Protein AF-A0A380P8W8-F1 (afdb_monomer)

Foldseek 3Di:
DVVVVVVVVCVVLCDVVLVVLVCVLCCCLQPVLLVVLLVPLLVLVVVLVVLVVVLVVLVVCCVVCVVVCVVVVNVVVSVVVNVVSVVVNVVSVVVVVVSLVVSVVVNVVSLVVNLVVLLVSLCVRPVVDPVSVVSSVVCVVPSVVVSVVSSVVSVVSSCVSVVVVVVVVVVVVVVVVVVVVVVVVVVVVVVVD

Solvent-accessible surface area (backbone atoms only — not comparable to full-atom values): 10479 Å² total; per-residue (Å²): 117,76,75,58,57,56,57,57,53,48,63,72,69,52,48,71,63,59,53,49,49,53,48,48,49,52,43,40,59,72,46,50,52,39,51,53,41,46,67,52,37,55,59,50,55,55,50,51,52,52,51,52,54,47,49,55,51,53,52,50,52,46,64,75,44,39,66,60,34,58,78,68,70,44,53,66,63,53,52,53,52,54,50,51,53,53,48,55,52,49,55,53,49,51,55,48,54,51,49,52,48,54,51,52,52,50,48,52,51,47,50,52,49,49,52,52,51,49,46,54,48,35,43,74,75,32,57,92,42,83,62,22,60,57,50,49,52,55,48,54,69,54,46,57,63,52,50,55,50,53,51,54,52,43,57,56,49,54,50,43,58,62,51,52,53,51,52,52,52,52,51,55,50,52,52,53,50,51,52,54,52,51,54,50,52,54,50,56,60,64,75,74,113

Sequence (193 aa):
MVTLCIGDVGARYFSPITALIILLVLGIDALVLPLITLSIMGRRDAQQKQVEGRIYTNLTDAVLGLQDWILAGRTTELVNRQEADFNEMGQLQTKDDHFDWWRNWVGEVVIGLAALILIVFATVTFGHTHMGVNWIAAFGLVLFPITDALTSISDGFGELPRYADSIKRLNDMDEKARLKQMLRLHKSIFLKN

Radius of gyration: 29.02 Å; Cα contacts (8 Å, |Δi|>4): 66; chains: 1; bounding box: 83×39×86 Å

Nearest PDB structures (foldseek):
  6uzl-assembly1_B  TM=6.977E-01  e=2.699E-02  Escherichia coli
  6pam-assembly4_H  TM=6.057E-01  e=5.373E-02  Novosphingobium aromaticivorans DSM 12444
  4s0f-assembly1_A  TM=7.480E-01  e=1.550E-01  Acetivibrio thermocellus ATCC 27405
  7vgf-assembly1_B  TM=7.055E-01  e=3.616E-01  Homo sapiens
  6pao-assembly1_B  TM=5.838E-01  e=6.141E-01  Novosphingobium aromaticivorans DSM 12444

Structure (mmCIF, N/CA/C/O backbone):
data_AF-A0A380P8W8-F1
#
_entry.id   AF-A0A380P8W8-F1
#
loop_
_atom_site.group_PDB
_atom_site.id
_atom_site.type_symbol
_atom_site.label_atom_id
_atom_site.label_alt_id
_atom_site.label_comp_id
_atom_site.label_asym_id
_atom_site.label_entity_id
_atom_site.label_seq_id
_atom_site.pdbx_PDB_ins_code
_atom_site.Cartn_x
_atom_site.Cartn_y
_atom_site.Cartn_z
_atom_site.occupancy
_atom_site.B_iso_or_equiv
_atom_site.auth_seq_id
_atom_site.auth_comp_id
_atom_site.auth_asym_id
_atom_site.auth_atom_id
_atom_site.pdbx_PDB_model_num
ATOM 1 N N . MET A 1 1 ? 8.413 20.550 -41.514 1.00 43.47 1 MET A N 1
ATOM 2 C CA . MET A 1 1 ? 9.300 19.507 -42.082 1.00 43.47 1 MET A CA 1
ATOM 3 C C . MET A 1 1 ? 10.123 18.793 -41.003 1.00 43.47 1 MET A C 1
ATOM 5 O O . MET A 1 1 ? 10.204 17.580 -41.056 1.00 43.47 1 MET A O 1
ATOM 9 N N . VAL A 1 2 ? 10.629 19.491 -39.974 1.00 42.72 2 VAL A N 1
ATOM 10 C CA . VAL A 1 2 ? 11.350 18.878 -38.829 1.00 42.72 2 VAL A CA 1
ATOM 11 C C . VAL A 1 2 ? 10.452 18.005 -37.929 1.00 42.72 2 VAL A C 1
ATOM 13 O O . VAL A 1 2 ? 10.904 16.987 -37.424 1.00 42.72 2 VAL A O 1
ATOM 16 N N . THR A 1 3 ? 9.160 18.323 -37.793 1.00 47.91 3 THR A N 1
ATOM 17 C CA . THR A 1 3 ? 8.220 17.559 -36.944 1.00 47.91 3 THR A CA 1
ATOM 18 C C . THR A 1 3 ? 7.791 16.210 -37.540 1.00 47.91 3 THR A C 1
ATOM 20 O O . THR A 1 3 ? 7.401 15.319 -36.797 1.00 47.91 3 THR A O 1
ATOM 23 N N . LEU A 1 4 ? 7.885 16.034 -38.866 1.00 44.28 4 LEU A N 1
ATOM 24 C CA . LEU A 1 4 ? 7.478 14.792 -39.542 1.00 44.28 4 LEU A CA 1
ATOM 25 C C . LEU A 1 4 ? 8.580 13.718 -39.455 1.00 44.28 4 LEU A C 1
ATOM 27 O O . LEU A 1 4 ? 8.293 12.551 -39.222 1.00 44.28 4 LEU A O 1
ATOM 31 N N . CYS A 1 5 ? 9.853 14.125 -39.514 1.00 45.88 5 CYS A N 1
ATOM 32 C CA . CYS A 1 5 ? 10.984 13.198 -39.420 1.00 45.88 5 CYS A CA 1
ATOM 33 C C . CYS A 1 5 ? 11.169 12.590 -38.019 1.00 45.88 5 CYS A C 1
ATOM 35 O O . CYS A 1 5 ? 11.753 11.517 -37.896 1.00 45.88 5 CYS A O 1
ATOM 37 N N . ILE A 1 6 ? 10.669 13.241 -36.960 1.00 52.84 6 ILE A N 1
ATOM 38 C CA . ILE A 1 6 ? 10.711 12.681 -35.597 1.00 52.84 6 ILE A CA 1
ATOM 39 C C . ILE A 1 6 ? 9.726 11.503 -35.472 1.00 52.84 6 ILE A C 1
ATOM 41 O O . ILE A 1 6 ? 10.033 10.521 -34.799 1.00 52.84 6 ILE A O 1
ATOM 45 N N . GLY A 1 7 ? 8.587 11.559 -36.177 1.00 45.28 7 GLY A N 1
ATOM 46 C CA . GLY A 1 7 ? 7.589 10.483 -36.193 1.00 45.28 7 GLY A CA 1
ATOM 47 C C . GLY A 1 7 ? 8.080 9.215 -36.900 1.00 45.28 7 GLY A C 1
ATOM 48 O O . GLY A 1 7 ? 7.914 8.114 -36.377 1.00 45.28 7 GLY A O 1
ATOM 49 N N . ASP A 1 8 ? 8.764 9.369 -38.036 1.00 49.44 8 ASP A N 1
ATOM 50 C CA . ASP A 1 8 ? 9.207 8.230 -38.852 1.00 49.44 8 ASP A CA 1
ATOM 51 C C . ASP A 1 8 ? 10.481 7.550 -38.319 1.00 49.44 8 ASP A C 1
ATOM 53 O O . ASP A 1 8 ? 10.666 6.342 -38.483 1.00 49.44 8 ASP A O 1
ATOM 57 N N . VAL A 1 9 ? 11.357 8.291 -37.630 1.00 53.50 9 VAL A N 1
ATOM 58 C CA . VAL A 1 9 ? 12.543 7.715 -36.969 1.00 53.50 9 VAL A CA 1
ATOM 59 C C . VAL A 1 9 ? 12.153 7.023 -35.658 1.00 53.50 9 VAL A C 1
ATOM 61 O O . VAL A 1 9 ? 12.684 5.956 -35.355 1.00 53.50 9 VAL A O 1
ATOM 64 N N . GLY A 1 10 ? 11.167 7.550 -34.924 1.00 51.09 10 GLY A N 1
ATOM 65 C CA . GLY A 1 10 ? 10.625 6.886 -33.736 1.00 51.09 10 GLY A CA 1
ATOM 66 C C . GLY A 1 10 ? 9.996 5.529 -34.062 1.00 51.09 10 GLY A C 1
ATOM 67 O O . GLY A 1 10 ? 10.333 4.530 -33.437 1.00 51.09 10 GLY A O 1
ATOM 68 N N . ALA A 1 11 ? 9.155 5.457 -35.097 1.00 51.38 11 ALA A N 1
ATOM 69 C CA . ALA A 1 11 ? 8.429 4.234 -35.449 1.00 51.38 11 ALA A CA 1
ATOM 70 C C . ALA A 1 11 ? 9.285 3.151 -36.139 1.00 51.38 11 ALA A C 1
ATOM 72 O O . ALA A 1 11 ? 8.920 1.978 -36.106 1.00 51.38 11 ALA A O 1
ATOM 73 N N . ARG A 1 12 ? 10.422 3.512 -36.759 1.00 48.16 12 ARG A N 1
ATOM 74 C CA . ARG A 1 12 ? 11.292 2.551 -37.466 1.00 48.16 12 ARG A CA 1
ATOM 75 C C . ARG A 1 12 ? 12.423 1.973 -36.605 1.00 48.16 12 ARG A C 1
ATOM 77 O O . ARG A 1 12 ? 12.930 0.905 -36.938 1.00 48.16 12 ARG A O 1
ATOM 84 N N . TYR A 1 13 ? 12.788 2.637 -35.503 1.00 53.53 13 TYR A N 1
ATOM 85 C CA . TYR A 1 13 ? 13.778 2.147 -34.527 1.00 53.53 13 TYR A CA 1
ATOM 86 C C . TYR A 1 13 ? 13.162 1.652 -33.212 1.00 53.53 13 TYR A C 1
ATOM 88 O O . TYR A 1 13 ? 13.810 0.904 -32.478 1.00 53.53 13 TYR A O 1
ATOM 96 N N . PHE A 1 14 ? 11.909 2.009 -32.913 1.00 55.25 14 PHE A N 1
ATOM 97 C CA . PHE A 1 14 ? 11.173 1.387 -31.820 1.00 55.25 14 PHE A CA 1
ATOM 98 C C . PHE A 1 14 ? 10.688 0.015 -32.279 1.00 55.25 14 PHE A C 1
ATOM 100 O O . PHE A 1 14 ? 9.636 -0.127 -32.901 1.00 55.25 14 PHE A O 1
ATOM 107 N N . SER A 1 15 ? 11.506 -1.007 -32.021 1.00 67.06 15 SER A N 1
ATOM 108 C CA . SER A 1 15 ? 11.107 -2.388 -32.269 1.00 67.06 15 SER A CA 1
ATOM 109 C C . SER A 1 15 ? 9.761 -2.636 -31.576 1.00 67.06 15 SER A C 1
ATOM 111 O O . SER A 1 15 ? 9.645 -2.350 -30.379 1.00 67.06 15 SER A O 1
ATOM 113 N N . PRO A 1 16 ? 8.748 -3.180 -32.273 1.00 70.62 16 PRO A N 1
ATOM 114 C CA . PRO A 1 16 ? 7.460 -3.507 -31.661 1.00 70.62 16 PRO A CA 1
ATOM 115 C C . PRO A 1 16 ? 7.619 -4.441 -30.452 1.00 70.62 16 PRO A C 1
ATOM 117 O O . PRO A 1 16 ? 6.782 -4.449 -29.557 1.00 70.62 16 PRO A O 1
ATOM 120 N N . ILE A 1 17 ? 8.734 -5.171 -30.378 1.00 67.44 17 ILE A N 1
ATOM 121 C CA . ILE A 1 17 ? 9.113 -5.995 -29.230 1.00 67.44 17 ILE A CA 1
ATOM 122 C C . ILE A 1 17 ? 9.498 -5.127 -28.021 1.00 67.44 17 ILE A C 1
ATOM 124 O O . ILE A 1 17 ? 9.030 -5.390 -26.920 1.00 67.44 17 ILE A O 1
ATOM 128 N N . THR A 1 18 ? 10.289 -4.064 -28.198 1.00 67.75 18 THR A N 1
ATOM 129 C CA . THR A 1 18 ? 10.650 -3.137 -27.107 1.00 67.75 18 THR A CA 1
ATOM 130 C C . THR A 1 18 ? 9.421 -2.386 -26.593 1.00 67.75 18 THR A C 1
ATOM 132 O O . THR A 1 18 ? 9.250 -2.235 -25.385 1.00 67.75 18 THR A O 1
ATOM 135 N N . ALA A 1 19 ? 8.529 -1.985 -27.505 1.00 73.19 19 ALA A N 1
ATOM 136 C CA . ALA A 1 19 ? 7.226 -1.408 -27.179 1.00 73.19 19 ALA A CA 1
ATOM 137 C C . ALA A 1 19 ? 6.396 -2.334 -26.289 1.00 73.19 19 ALA A C 1
ATOM 139 O O . ALA A 1 19 ? 5.891 -1.920 -25.249 1.00 73.19 19 ALA A O 1
ATOM 140 N N . LEU A 1 20 ? 6.287 -3.597 -26.708 1.00 77.44 20 LEU A N 1
ATOM 141 C CA . LEU A 1 20 ? 5.544 -4.629 -26.003 1.00 77.44 20 LEU A CA 1
ATOM 142 C C . LEU A 1 20 ? 6.132 -4.881 -24.614 1.00 77.44 20 LEU A C 1
ATOM 144 O O . LEU A 1 20 ? 5.379 -5.021 -23.662 1.00 77.44 20 LEU A O 1
ATOM 148 N N . ILE A 1 21 ? 7.460 -4.903 -24.487 1.00 70.44 21 ILE A N 1
ATOM 149 C CA . ILE A 1 21 ? 8.135 -5.107 -23.204 1.00 70.44 21 ILE A CA 1
ATOM 150 C C . ILE A 1 21 ? 7.861 -3.944 -22.249 1.00 70.44 21 ILE A C 1
ATOM 152 O O . ILE A 1 21 ? 7.461 -4.186 -21.116 1.00 70.44 21 ILE A O 1
ATOM 156 N N . ILE A 1 22 ? 8.034 -2.695 -22.693 1.00 72.50 22 ILE A N 1
ATOM 157 C CA . ILE A 1 22 ? 7.759 -1.516 -21.854 1.00 72.50 22 ILE A CA 1
ATOM 158 C C . ILE A 1 22 ? 6.279 -1.483 -21.458 1.00 72.50 22 ILE A C 1
ATOM 160 O O . ILE A 1 22 ? 5.959 -1.220 -20.303 1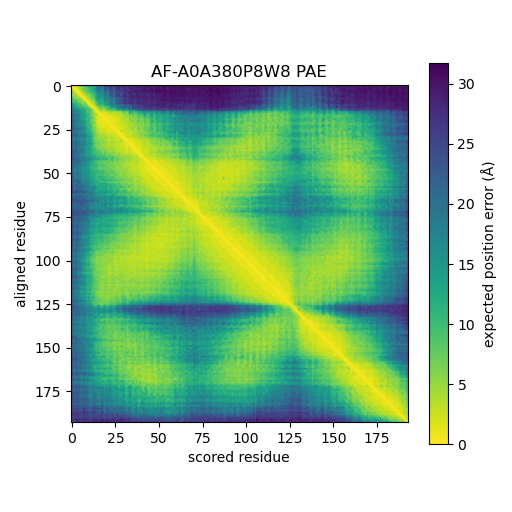.00 72.50 22 ILE A O 1
ATOM 164 N N . LEU A 1 23 ? 5.377 -1.796 -22.391 1.00 79.88 23 LEU A N 1
ATOM 165 C CA . LEU A 1 23 ? 3.942 -1.882 -22.126 1.00 79.88 23 LEU A CA 1
ATOM 166 C C . LEU A 1 23 ? 3.597 -3.007 -21.146 1.00 79.88 23 LEU A C 1
ATOM 168 O O . LEU A 1 23 ? 2.700 -2.839 -20.329 1.00 79.88 23 LEU A O 1
ATOM 172 N N . LEU A 1 24 ? 4.297 -4.138 -21.204 1.00 78.56 24 LEU A N 1
ATOM 173 C CA . LEU A 1 24 ? 4.089 -5.258 -20.292 1.00 78.56 24 LEU A CA 1
ATOM 174 C C . LEU A 1 24 ? 4.600 -4.920 -18.888 1.00 78.56 24 LEU A C 1
ATOM 176 O O . LEU A 1 24 ? 3.877 -5.150 -17.927 1.00 78.56 24 LEU A O 1
ATOM 180 N N . VAL A 1 25 ? 5.785 -4.317 -18.770 1.00 71.56 25 VAL A N 1
ATOM 181 C CA . VAL A 1 25 ? 6.339 -3.833 -17.493 1.00 71.56 25 VAL A CA 1
ATOM 182 C C . VAL A 1 25 ? 5.398 -2.800 -16.869 1.00 71.56 25 VAL A C 1
ATOM 184 O O . VAL A 1 25 ? 4.859 -3.028 -15.790 1.00 71.56 25 VAL A O 1
ATOM 187 N N . LEU A 1 26 ? 5.123 -1.702 -17.581 1.00 73.00 26 LEU A N 1
ATOM 188 C CA . LEU A 1 26 ? 4.271 -0.628 -17.066 1.00 73.00 26 LEU A CA 1
ATOM 189 C C . LEU A 1 26 ? 2.829 -1.093 -16.852 1.00 73.00 26 LEU A C 1
ATOM 191 O O . LEU A 1 26 ? 2.168 -0.632 -15.931 1.00 73.00 26 LEU A O 1
ATOM 195 N N . GLY A 1 27 ? 2.326 -2.002 -17.687 1.00 80.25 27 GLY A N 1
ATOM 196 C CA . GLY A 1 27 ? 0.987 -2.568 -17.549 1.00 80.25 27 GLY A CA 1
ATOM 197 C C . GLY A 1 27 ? 0.851 -3.463 -16.319 1.00 80.25 27 GLY A C 1
ATOM 198 O O . GLY A 1 27 ? -0.182 -3.420 -15.652 1.00 80.25 27 GLY A O 1
ATOM 199 N N . ILE A 1 28 ? 1.884 -4.239 -15.981 1.00 78.12 28 ILE A N 1
ATOM 200 C CA . ILE A 1 28 ? 1.902 -5.027 -14.744 1.00 78.12 28 ILE A CA 1
ATOM 201 C C . ILE A 1 28 ? 1.888 -4.096 -13.530 1.00 78.12 28 ILE A C 1
ATOM 203 O O . ILE A 1 28 ? 1.029 -4.253 -12.660 1.00 78.12 28 ILE A O 1
ATOM 207 N N . ASP A 1 29 ? 2.756 -3.088 -13.504 1.00 71.38 29 ASP A N 1
ATOM 208 C CA . ASP A 1 29 ? 2.854 -2.187 -12.353 1.00 71.38 29 ASP A CA 1
ATOM 209 C C . ASP A 1 29 ? 1.615 -1.292 -12.202 1.00 71.38 29 ASP A C 1
ATOM 211 O O . ASP A 1 29 ? 1.093 -1.126 -11.101 1.00 71.38 29 ASP A O 1
ATOM 215 N N . ALA A 1 30 ? 1.094 -0.751 -13.307 1.00 75.00 30 ALA A N 1
ATOM 216 C CA . ALA A 1 30 ? -0.008 0.209 -13.279 1.00 75.00 30 ALA A CA 1
ATOM 217 C C . ALA A 1 30 ? -1.401 -0.432 -13.182 1.00 75.00 30 ALA A C 1
ATOM 219 O O . ALA A 1 30 ? -2.343 0.241 -12.764 1.00 75.00 30 ALA A O 1
ATOM 220 N N . LEU A 1 31 ? -1.570 -1.696 -13.590 1.00 79.12 31 LEU A N 1
ATOM 221 C CA . LEU A 1 31 ? -2.879 -2.363 -13.586 1.00 79.12 31 LEU A CA 1
ATOM 222 C C . LEU A 1 31 ? -2.905 -3.592 -12.685 1.00 79.12 31 LEU A C 1
ATOM 224 O O . LEU A 1 31 ? -3.824 -3.739 -11.885 1.00 79.12 31 LEU A O 1
ATOM 228 N N . VAL A 1 32 ? -1.927 -4.489 -12.800 1.00 80.56 32 VAL A N 1
ATOM 229 C CA . VAL A 1 32 ? -2.000 -5.800 -12.139 1.00 80.56 32 VAL A CA 1
ATOM 230 C C . VAL A 1 32 ? -1.804 -5.666 -10.632 1.00 80.56 32 VAL A C 1
ATOM 232 O O . VAL A 1 32 ? -2.641 -6.156 -9.872 1.00 80.56 32 VAL A O 1
ATOM 235 N N . LEU A 1 33 ? -0.755 -4.964 -10.193 1.00 77.69 33 LEU A N 1
ATOM 236 C CA . LEU A 1 33 ? -0.495 -4.744 -8.767 1.00 77.69 33 LEU A CA 1
ATOM 237 C C . LEU A 1 33 ? -1.670 -4.057 -8.043 1.00 77.69 33 LEU A C 1
ATOM 239 O O . LEU A 1 33 ? -2.173 -4.647 -7.083 1.00 77.69 33 LEU A O 1
ATOM 243 N N . PRO A 1 34 ? -2.193 -2.898 -8.495 1.00 77.38 34 PRO A N 1
ATOM 244 C CA . PRO A 1 34 ? -3.292 -2.231 -7.796 1.00 77.38 34 PRO A CA 1
ATOM 245 C C . PRO A 1 34 ? -4.594 -3.044 -7.799 1.00 77.38 34 PRO A C 1
ATOM 247 O O . PRO A 1 34 ? -5.336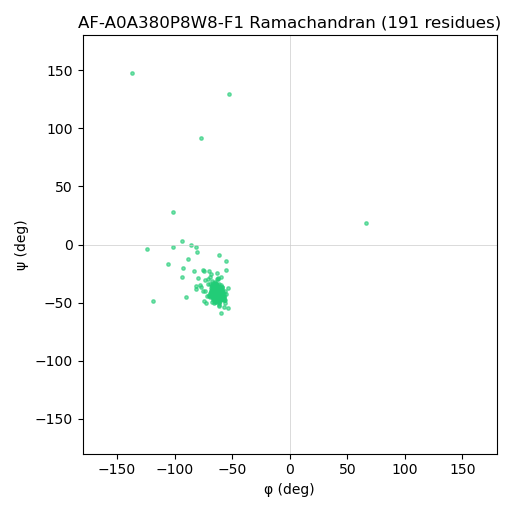 -3.011 -6.816 1.00 77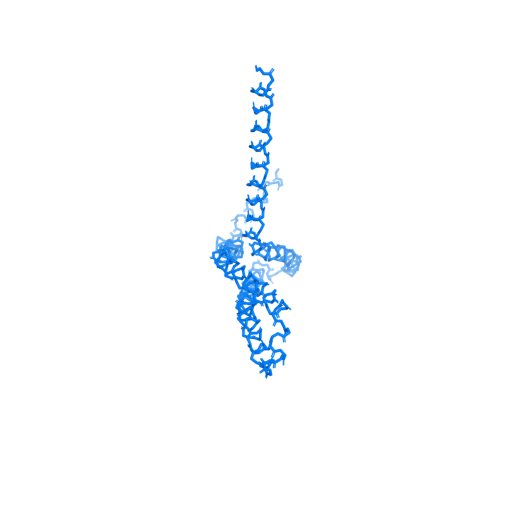.38 34 PRO A O 1
ATOM 250 N N . LEU A 1 35 ? -4.881 -3.822 -8.851 1.00 82.69 35 LEU A N 1
ATOM 251 C CA . LEU A 1 35 ? -6.077 -4.674 -8.888 1.00 82.69 35 LEU A CA 1
ATOM 252 C C . LEU A 1 35 ? -6.006 -5.834 -7.887 1.00 82.69 35 LEU A C 1
ATOM 254 O O . LEU A 1 35 ? -7.014 -6.158 -7.246 1.00 82.69 35 LEU A O 1
ATOM 258 N N . ILE A 1 36 ? -4.831 -6.451 -7.733 1.00 81.94 36 ILE A N 1
ATOM 259 C CA . ILE A 1 36 ? -4.615 -7.508 -6.737 1.00 81.94 36 ILE A CA 1
ATOM 260 C C . ILE A 1 36 ? -4.752 -6.920 -5.326 1.00 81.94 36 ILE A C 1
ATOM 262 O O . ILE A 1 36 ? -5.487 -7.480 -4.510 1.00 81.94 36 ILE A O 1
ATOM 266 N N . THR A 1 37 ? -4.124 -5.767 -5.072 1.00 80.69 37 THR A N 1
ATOM 267 C CA . THR A 1 37 ? -4.225 -5.011 -3.812 1.00 80.69 37 THR A CA 1
ATOM 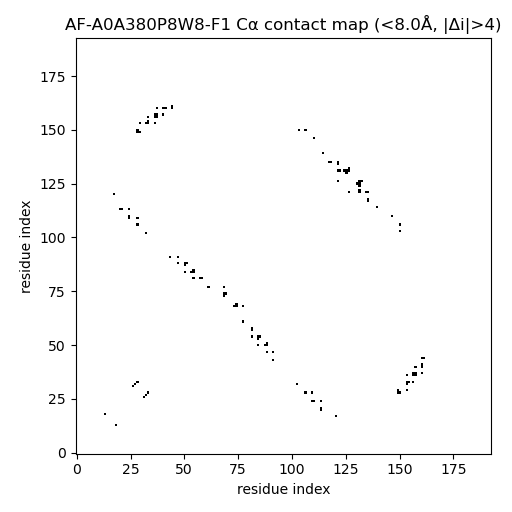268 C C . THR A 1 37 ? -5.684 -4.733 -3.450 1.00 80.69 37 THR A C 1
ATOM 270 O O . THR A 1 37 ? -6.155 -5.169 -2.401 1.00 80.69 37 THR A O 1
ATOM 273 N N . LEU A 1 38 ? -6.456 -4.116 -4.351 1.00 79.88 38 LEU A N 1
ATOM 274 C CA . LEU A 1 38 ? -7.872 -3.805 -4.116 1.00 79.88 38 LEU A CA 1
ATOM 275 C C . LEU A 1 38 ? -8.721 -5.042 -3.792 1.00 79.88 38 LEU A C 1
ATOM 277 O O . LEU A 1 38 ? -9.581 -5.001 -2.908 1.00 79.88 38 LEU A O 1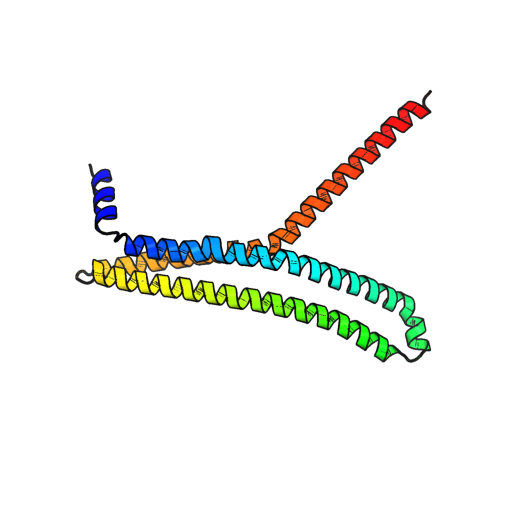
ATOM 281 N N . SER A 1 39 ? -8.481 -6.147 -4.499 1.00 81.88 39 SER A N 1
ATOM 282 C CA . SER A 1 39 ? -9.252 -7.384 -4.333 1.00 81.88 39 SER A CA 1
ATOM 283 C C . SER A 1 39 ? -9.035 -8.030 -2.962 1.00 81.88 39 SER A C 1
ATOM 285 O O . SER A 1 39 ? -9.949 -8.651 -2.411 1.00 81.88 39 SER A O 1
ATOM 287 N N . ILE A 1 40 ? -7.828 -7.896 -2.412 1.00 81.50 40 ILE A N 1
ATOM 288 C CA . ILE A 1 40 ? -7.429 -8.514 -1.147 1.00 81.50 40 ILE A CA 1
ATOM 289 C C . ILE A 1 40 ? -7.738 -7.585 0.035 1.00 81.50 40 ILE A C 1
ATOM 291 O O . ILE A 1 40 ? -8.346 -8.046 1.008 1.00 81.50 40 ILE A O 1
ATOM 295 N N . MET A 1 41 ? -7.412 -6.289 -0.064 1.00 79.62 41 MET A N 1
ATOM 296 C CA . MET A 1 41 ? -7.602 -5.322 1.026 1.00 79.62 41 MET A CA 1
ATOM 297 C C . MET A 1 41 ? -9.060 -5.218 1.475 1.00 79.62 41 MET A C 1
ATOM 299 O O . MET A 1 41 ? -9.316 -5.172 2.673 1.00 79.62 41 MET A O 1
ATOM 303 N N . GLY A 1 42 ? -10.036 -5.255 0.560 1.00 78.31 42 GLY A N 1
ATOM 304 C CA . GLY A 1 42 ? -11.445 -5.075 0.936 1.00 78.31 42 GLY A CA 1
ATOM 305 C C . GLY A 1 42 ? -11.960 -6.107 1.951 1.00 78.31 42 GLY A C 1
ATOM 306 O O . GLY A 1 42 ? -12.731 -5.777 2.849 1.00 78.31 42 GLY A O 1
ATOM 307 N N . ARG A 1 43 ? -11.514 -7.367 1.854 1.00 82.38 43 ARG A N 1
ATOM 308 C CA . ARG A 1 43 ? -11.903 -8.415 2.818 1.00 82.38 43 ARG A CA 1
ATOM 309 C C . ARG A 1 43 ? -11.148 -8.289 4.135 1.00 82.38 43 ARG A C 1
ATOM 311 O O . ARG A 1 43 ? -11.718 -8.5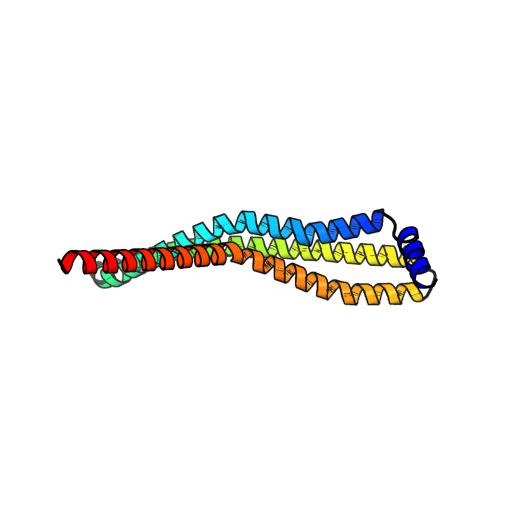70 5.186 1.00 82.38 43 ARG A O 1
ATOM 318 N N . ARG A 1 44 ? -9.876 -7.901 4.071 1.00 83.94 44 ARG A N 1
ATOM 319 C CA . ARG A 1 44 ? -9.005 -7.797 5.244 1.00 83.94 44 ARG A CA 1
ATOM 320 C C . ARG A 1 44 ? -9.350 -6.585 6.104 1.00 83.94 44 ARG A C 1
ATOM 322 O O . ARG A 1 44 ? -9.463 -6.740 7.312 1.00 83.94 44 ARG A O 1
ATOM 329 N N . ASP A 1 45 ? -9.670 -5.447 5.492 1.00 84.94 45 ASP A N 1
ATOM 330 C CA . ASP A 1 45 ? -10.159 -4.245 6.184 1.00 84.94 45 ASP A CA 1
ATOM 331 C C . ASP A 1 45 ? -11.451 -4.534 6.976 1.00 84.94 45 ASP A C 1
ATOM 333 O O . ASP A 1 45 ? -11.588 -4.160 8.141 1.00 84.94 45 ASP A O 1
ATOM 337 N N . ALA A 1 46 ? -12.377 -5.312 6.403 1.00 84.94 46 ALA A N 1
ATOM 338 C CA . ALA A 1 46 ? -13.580 -5.747 7.114 1.00 84.94 46 ALA A CA 1
ATOM 339 C C . ALA A 1 46 ? -13.276 -6.674 8.309 1.00 84.94 46 ALA A C 1
ATOM 341 O O . ALA A 1 46 ? -13.950 -6.587 9.336 1.00 84.94 46 ALA A O 1
ATOM 342 N N . GLN A 1 47 ? -12.278 -7.556 8.192 1.00 86.94 47 GLN A N 1
ATOM 343 C CA . GLN A 1 47 ? -11.843 -8.429 9.290 1.00 86.94 47 GLN A CA 1
ATOM 344 C C . GLN A 1 47 ? -11.156 -7.632 10.402 1.00 86.94 47 GLN A C 1
ATOM 346 O O . GLN A 1 47 ? -11.502 -7.810 11.569 1.00 86.94 47 GLN A O 1
ATOM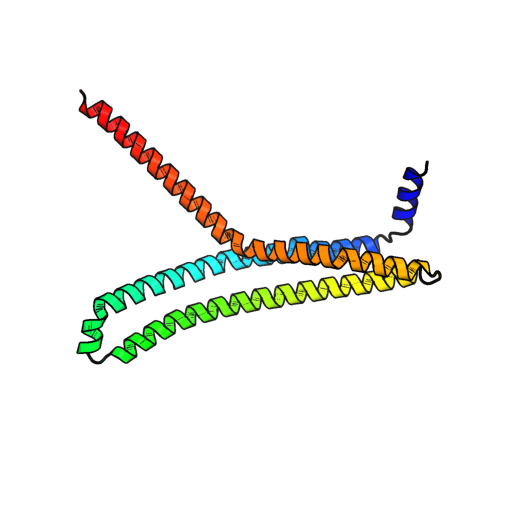 351 N N . GLN A 1 48 ? -10.253 -6.712 10.053 1.00 87.44 48 GLN A N 1
ATOM 352 C CA . GLN A 1 48 ? -9.589 -5.833 11.016 1.00 87.44 48 GLN A CA 1
ATOM 353 C C . GLN A 1 48 ? -10.609 -5.026 11.828 1.00 87.44 48 GLN A C 1
ATOM 355 O O . GLN A 1 48 ? -10.552 -5.040 13.055 1.00 87.44 48 GLN A O 1
ATOM 360 N N . LYS A 1 49 ? -11.616 -4.431 11.172 1.00 88.19 49 LYS A N 1
ATOM 361 C CA . LYS A 1 49 ? -12.706 -3.699 11.845 1.00 88.19 49 LYS A CA 1
ATOM 362 C C . LYS A 1 49 ? -13.501 -4.567 12.827 1.00 88.19 49 LYS A C 1
ATOM 364 O O . LYS A 1 49 ? -13.934 -4.079 13.871 1.00 88.19 49 LYS A O 1
ATOM 369 N N . GLN A 1 50 ? -13.722 -5.846 12.509 1.00 89.25 50 GLN A N 1
ATOM 370 C CA . GLN A 1 50 ? -14.417 -6.771 13.414 1.00 89.25 50 GLN A CA 1
ATOM 371 C C . GLN A 1 50 ? -13.585 -7.078 14.663 1.00 89.25 50 GLN A C 1
ATOM 373 O O . GLN A 1 50 ? -14.133 -7.081 15.766 1.00 89.25 50 GLN A O 1
ATOM 378 N N . VAL A 1 51 ? -12.282 -7.322 14.497 1.00 88.50 51 VAL A N 1
ATOM 379 C CA . VAL A 1 51 ? -11.360 -7.578 15.614 1.00 88.50 51 VAL A CA 1
ATOM 380 C C . VAL A 1 51 ? -11.199 -6.325 16.475 1.00 88.50 51 VAL A C 1
ATOM 382 O O . VAL A 1 51 ? -11.328 -6.402 17.692 1.00 88.50 51 VAL A O 1
ATOM 385 N N . GLU A 1 52 ? -11.040 -5.157 15.856 1.00 90.06 52 GLU A N 1
ATOM 386 C CA . GLU A 1 52 ? -10.951 -3.867 16.543 1.00 90.06 52 GLU A CA 1
ATOM 387 C C . GLU A 1 52 ? -12.210 -3.576 17.380 1.00 90.06 52 GLU A C 1
ATOM 389 O O . GLU A 1 52 ? -12.120 -3.259 18.567 1.00 90.06 52 GLU A O 1
ATOM 394 N N . GLY A 1 53 ? -13.406 -3.774 16.812 1.00 91.19 53 GLY A N 1
ATOM 395 C CA . GLY A 1 53 ? -14.663 -3.627 17.553 1.00 91.19 53 GLY A CA 1
ATOM 396 C C . GLY A 1 53 ? -14.787 -4.593 18.739 1.0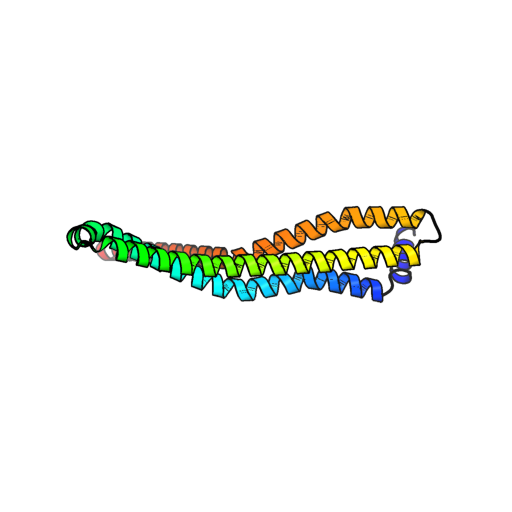0 91.19 53 GLY A C 1
ATOM 397 O O . GLY A 1 53 ? -15.301 -4.218 19.799 1.00 91.19 53 GLY A O 1
ATOM 398 N N . ARG A 1 54 ? -14.282 -5.825 18.588 1.00 90.12 54 ARG A N 1
ATOM 399 C CA . ARG A 1 54 ? -14.240 -6.821 19.667 1.00 90.12 54 ARG A CA 1
ATOM 400 C C . ARG A 1 54 ? -13.288 -6.391 20.781 1.00 90.12 54 ARG A C 1
ATOM 402 O O . ARG A 1 54 ? -13.697 -6.420 21.937 1.00 90.12 54 ARG A O 1
ATOM 409 N N . ILE A 1 55 ? -12.087 -5.920 20.442 1.00 90.88 55 ILE A N 1
ATOM 410 C CA . ILE A 1 55 ? -11.108 -5.392 21.404 1.00 90.88 55 ILE A CA 1
ATOM 411 C C . ILE A 1 55 ? -11.718 -4.245 22.210 1.00 90.88 55 ILE A C 1
ATOM 413 O O . ILE A 1 55 ? -11.649 -4.263 23.437 1.00 90.88 55 ILE A O 1
ATOM 417 N N . TYR A 1 56 ? -12.372 -3.279 21.555 1.00 89.69 56 TYR A N 1
ATOM 418 C CA . TYR A 1 56 ? -13.010 -2.164 22.261 1.00 89.69 56 TYR A CA 1
ATOM 419 C C . TYR A 1 56 ? -14.105 -2.623 23.227 1.00 89.69 56 TYR A C 1
ATOM 421 O O . TYR A 1 56 ? -14.173 -2.138 24.360 1.00 89.69 56 TYR A O 1
ATOM 429 N N . THR A 1 57 ? -14.942 -3.569 22.798 1.00 90.06 57 THR A N 1
ATOM 430 C CA . THR A 1 57 ? -16.027 -4.108 23.631 1.00 90.06 57 THR A CA 1
ATOM 431 C C . THR A 1 57 ? -15.453 -4.861 24.831 1.00 90.06 57 THR A C 1
ATOM 433 O O . THR A 1 57 ? -15.774 -4.541 25.973 1.00 90.06 57 THR A O 1
ATOM 436 N N . ASN A 1 58 ? -14.518 -5.780 24.585 1.00 88.44 58 ASN A N 1
ATOM 437 C CA . ASN A 1 58 ? -13.894 -6.605 25.615 1.00 88.44 58 ASN A CA 1
ATOM 438 C C . ASN A 1 58 ? -13.091 -5.772 26.618 1.00 88.44 58 ASN A C 1
ATOM 440 O O . ASN A 1 58 ? -13.129 -6.048 27.815 1.00 88.44 58 ASN A O 1
ATOM 444 N N . LEU A 1 59 ? -12.372 -4.744 26.156 1.00 88.81 59 LEU A N 1
ATOM 445 C CA . LEU A 1 59 ? -11.630 -3.841 27.030 1.00 88.81 59 LEU A CA 1
ATOM 446 C C . LEU A 1 59 ? -12.573 -3.007 27.904 1.00 88.81 59 LEU A C 1
ATOM 448 O O . LEU A 1 59 ? -12.297 -2.816 29.084 1.00 88.81 59 LEU A O 1
ATOM 452 N N . THR A 1 60 ? -13.698 -2.551 27.353 1.00 91.25 60 THR A N 1
ATOM 453 C CA . THR A 1 60 ? -14.701 -1.798 28.117 1.00 91.25 60 THR A CA 1
ATOM 454 C C . THR A 1 60 ? -15.332 -2.670 29.203 1.00 91.25 60 THR A C 1
ATOM 456 O O . THR A 1 60 ? -15.357 -2.268 30.365 1.00 91.25 60 THR A O 1
ATOM 459 N N . ASP A 1 61 ? -15.763 -3.886 28.860 1.00 89.31 61 ASP A N 1
ATOM 460 C CA . ASP A 1 61 ? -16.334 -4.839 29.819 1.00 89.31 61 ASP A CA 1
ATOM 461 C C . ASP A 1 61 ? -15.316 -5.237 30.897 1.00 89.31 61 ASP A C 1
ATOM 463 O O . ASP A 1 61 ? -15.643 -5.304 32.083 1.00 89.31 61 ASP A O 1
ATOM 467 N N . ALA A 1 62 ? -14.057 -5.441 30.501 1.00 87.88 62 ALA A N 1
ATOM 468 C CA . ALA A 1 62 ? -12.950 -5.720 31.407 1.00 87.88 62 ALA A CA 1
ATOM 469 C C . ALA A 1 62 ? -12.697 -4.581 32.400 1.00 87.88 62 ALA A C 1
ATOM 471 O O . ALA A 1 62 ? -12.498 -4.839 33.584 1.00 87.88 62 ALA A O 1
ATOM 472 N N . VAL A 1 63 ? -12.709 -3.330 31.935 1.00 88.25 63 VAL A N 1
ATOM 473 C CA . VAL A 1 63 ? -12.498 -2.153 32.788 1.00 88.25 63 VAL A CA 1
ATOM 474 C C . VAL A 1 63 ? -13.674 -1.957 33.746 1.00 88.25 63 VAL A C 1
ATOM 476 O O . VAL A 1 63 ? -13.451 -1.697 34.927 1.00 88.25 63 VAL A O 1
ATOM 479 N N . LEU A 1 64 ? -14.913 -2.126 33.275 1.00 90.62 64 LEU A N 1
ATOM 480 C CA . LEU A 1 64 ? -16.110 -1.995 34.114 1.00 90.62 64 LEU A CA 1
ATOM 481 C C . LEU A 1 64 ? -16.235 -3.130 35.144 1.00 90.62 64 LEU A C 1
ATOM 483 O O . LEU A 1 64 ? -16.689 -2.888 36.258 1.00 90.62 64 LEU A O 1
ATOM 487 N N . GLY A 1 65 ? -15.805 -4.347 34.797 1.00 88.56 65 GLY A N 1
ATOM 488 C CA . GLY A 1 65 ? -15.819 -5.520 35.678 1.00 88.56 65 GLY A CA 1
ATOM 489 C C . GLY A 1 65 ? -14.521 -5.760 36.455 1.00 88.56 65 GLY A C 1
ATOM 490 O O . GLY A 1 65 ? -14.415 -6.761 37.161 1.00 88.56 65 GLY A O 1
ATOM 491 N N . LEU A 1 66 ? -13.514 -4.886 36.330 1.00 90.50 66 LEU A N 1
ATOM 492 C CA . LEU A 1 66 ? -12.152 -5.105 36.845 1.00 90.50 66 LEU A CA 1
ATOM 493 C C . LEU A 1 66 ? -12.135 -5.452 38.340 1.00 90.50 66 LEU A C 1
ATOM 495 O O . LEU A 1 66 ? -11.353 -6.292 38.790 1.00 90.50 66 LEU A O 1
ATOM 499 N N . GLN A 1 67 ? -13.019 -4.815 39.109 1.00 90.19 67 GLN A N 1
ATOM 500 C CA . GLN A 1 67 ? -13.128 -5.030 40.545 1.00 90.19 67 GLN A CA 1
ATOM 501 C C . GLN A 1 67 ? -13.500 -6.481 40.884 1.00 90.19 67 GLN A C 1
ATOM 503 O O . GLN A 1 67 ? -12.874 -7.071 41.765 1.00 90.19 67 GLN A O 1
ATOM 508 N N . ASP A 1 68 ? -14.436 -7.085 40.151 1.00 88.88 68 ASP A N 1
ATOM 509 C CA . ASP A 1 68 ? -14.859 -8.472 40.369 1.00 88.88 68 ASP A CA 1
ATOM 510 C C . ASP A 1 68 ? -13.723 -9.459 40.058 1.00 88.88 68 ASP A C 1
ATOM 512 O O . ASP A 1 68 ? -13.513 -10.428 40.788 1.00 88.88 68 ASP A O 1
ATOM 516 N N . TRP A 1 69 ? -12.924 -9.182 39.023 1.00 87.44 69 TRP A N 1
ATOM 517 C CA . TRP A 1 69 ? -11.758 -9.995 38.655 1.00 87.44 69 TRP A CA 1
ATOM 518 C C . TRP A 1 69 ? -10.648 -9.962 39.707 1.00 87.44 69 TRP A C 1
ATOM 520 O O . TRP A 1 69 ? -10.042 -10.999 39.997 1.00 87.44 69 TRP A O 1
ATOM 530 N N . ILE A 1 70 ? -10.390 -8.784 40.285 1.00 88.25 70 ILE A N 1
ATOM 531 C CA . ILE A 1 70 ? -9.411 -8.607 41.364 1.00 88.25 70 ILE A CA 1
ATOM 532 C C . ILE A 1 70 ? -9.879 -9.345 42.621 1.00 88.25 70 ILE A C 1
ATOM 534 O O . ILE A 1 70 ? -9.103 -10.096 43.209 1.00 88.25 70 ILE A O 1
ATOM 538 N N . LEU A 1 71 ? -11.149 -9.182 43.002 1.00 89.75 71 LEU A N 1
ATOM 539 C CA . LEU A 1 71 ? -11.728 -9.844 44.175 1.00 89.75 71 LEU A CA 1
ATOM 540 C C . LEU A 1 71 ? -11.778 -11.373 44.022 1.00 89.75 71 LEU A C 1
ATOM 542 O O . LEU A 1 71 ? -11.599 -12.090 45.003 1.00 89.75 71 LEU A O 1
ATOM 546 N N . ALA A 1 72 ? -11.966 -11.877 42.799 1.00 90.19 72 ALA A N 1
ATOM 547 C CA . ALA A 1 72 ? -11.943 -13.305 42.489 1.00 90.19 72 ALA A CA 1
ATOM 548 C C . ALA A 1 72 ? -10.525 -13.897 42.335 1.00 90.19 72 ALA A C 1
ATOM 550 O O . ALA A 1 72 ? -10.396 -15.106 42.148 1.00 90.19 72 ALA A O 1
ATOM 551 N N . GLY A 1 73 ? -9.464 -13.078 42.361 1.00 89.25 73 GLY A N 1
ATOM 552 C CA . GLY A 1 73 ? -8.082 -13.528 42.148 1.00 89.25 73 GLY A CA 1
ATOM 553 C C . GLY A 1 73 ? -7.787 -14.044 40.729 1.00 89.25 73 GLY A C 1
ATOM 554 O O . GLY A 1 73 ? -6.803 -14.751 40.529 1.00 89.25 73 GLY A O 1
ATOM 555 N N . ARG A 1 74 ? -8.625 -13.708 39.736 1.00 89.31 74 ARG A N 1
ATOM 556 C CA . ARG A 1 74 ? -8.552 -14.202 38.341 1.00 89.31 74 ARG A CA 1
ATOM 557 C C . ARG A 1 74 ? -7.918 -13.191 37.373 1.00 89.31 74 ARG A C 1
ATOM 559 O O . ARG A 1 74 ? -8.213 -13.189 36.181 1.00 89.31 74 ARG A O 1
ATOM 566 N N . THR A 1 75 ? -7.039 -12.319 37.861 1.00 85.69 75 THR A N 1
ATOM 567 C CA . THR A 1 75 ? -6.414 -11.248 37.059 1.00 85.69 75 THR A CA 1
ATOM 568 C C . THR A 1 75 ? -5.551 -11.769 35.906 1.00 85.69 75 THR A C 1
ATOM 570 O O . THR A 1 75 ? -5.465 -11.126 34.866 1.00 85.69 75 THR A O 1
ATOM 573 N N . THR A 1 76 ? -4.951 -12.952 36.045 1.00 86.88 76 THR A N 1
ATOM 574 C CA . THR A 1 76 ? -4.162 -13.600 34.983 1.00 86.88 76 THR A CA 1
ATOM 575 C C . THR A 1 76 ? -5.022 -14.045 33.803 1.00 86.88 76 THR A C 1
ATOM 577 O O . THR A 1 76 ? -4.612 -13.918 32.655 1.00 86.88 76 THR A O 1
ATOM 580 N N . GLU A 1 77 ? -6.239 -14.522 34.062 1.00 86.56 77 GLU A N 1
ATOM 581 C CA . GLU A 1 77 ? -7.178 -14.915 33.011 1.00 86.56 77 GLU A CA 1
ATOM 582 C C . GLU A 1 77 ? -7.662 -13.708 32.204 1.00 86.56 77 GLU A C 1
ATOM 584 O O . GLU A 1 77 ? -7.837 -13.810 30.990 1.00 86.56 77 GLU A O 1
ATOM 589 N N . LEU A 1 78 ? -7.818 -12.559 32.871 1.00 85.00 78 LEU A N 1
ATOM 590 C CA . LEU A 1 78 ? -8.114 -11.293 32.214 1.00 85.00 78 LEU A CA 1
ATOM 591 C C . LEU A 1 78 ? -6.988 -10.905 31.245 1.00 85.00 78 LEU A C 1
ATOM 593 O O . LEU A 1 78 ? -7.242 -10.708 30.062 1.00 85.00 78 LEU A O 1
ATOM 597 N N . VAL A 1 79 ? -5.737 -10.881 31.717 1.00 87.56 79 VAL A N 1
ATOM 598 C CA . VAL A 1 79 ? -4.574 -10.542 30.875 1.00 87.56 79 VAL A CA 1
ATOM 599 C C . VAL A 1 79 ? -4.461 -11.481 29.672 1.00 87.56 79 VAL A C 1
ATOM 601 O O . VAL A 1 79 ? -4.325 -11.005 28.549 1.00 87.56 79 VAL A O 1
ATOM 604 N N . ASN A 1 80 ? -4.604 -12.793 29.882 1.00 89.62 80 ASN A N 1
ATOM 605 C CA . ASN A 1 80 ? -4.511 -13.784 28.806 1.00 89.62 80 ASN A CA 1
ATOM 606 C C . ASN A 1 80 ? -5.593 -13.598 27.728 1.00 89.62 80 ASN A C 1
ATOM 608 O O . ASN A 1 80 ? -5.332 -13.828 26.548 1.00 89.62 80 ASN A O 1
ATOM 612 N N . ARG A 1 81 ? -6.813 -13.189 28.112 1.00 85.25 81 ARG A N 1
ATOM 613 C CA . ARG A 1 81 ? -7.880 -12.881 27.145 1.00 85.25 81 ARG A CA 1
ATOM 614 C C . ARG A 1 81 ? -7.537 -11.658 26.304 1.00 85.25 81 ARG A C 1
ATOM 616 O O . ARG A 1 81 ? -7.666 -11.722 25.086 1.00 85.25 81 ARG A O 1
ATOM 623 N N . GLN A 1 82 ? -7.063 -10.583 26.933 1.00 85.94 82 GLN A N 1
ATOM 624 C CA . GLN A 1 82 ? -6.615 -9.392 26.211 1.00 85.94 82 GLN A CA 1
ATOM 625 C C . GLN A 1 82 ? -5.449 -9.705 25.259 1.00 85.94 82 GLN A C 1
ATOM 627 O O . GLN A 1 82 ? -5.455 -9.256 24.116 1.00 85.94 82 GLN A O 1
ATOM 632 N N . GLU A 1 83 ? -4.470 -10.496 25.700 1.00 88.88 83 GLU A N 1
ATOM 633 C CA . GLU A 1 83 ? -3.334 -10.909 24.867 1.00 88.88 83 GLU A CA 1
ATOM 634 C C . GLU A 1 83 ? -3.775 -11.694 23.628 1.00 88.88 83 GLU A C 1
ATOM 636 O O . GLU A 1 83 ? -3.243 -11.473 22.541 1.00 88.88 83 GLU A O 1
ATOM 641 N N . ALA A 1 84 ? -4.765 -12.580 23.764 1.00 88.38 84 ALA A N 1
ATOM 642 C CA . ALA A 1 84 ? -5.297 -13.344 22.641 1.00 88.38 84 ALA A CA 1
ATOM 643 C C . ALA A 1 84 ? -5.938 -12.438 21.576 1.00 88.38 84 ALA A C 1
ATOM 645 O O . ALA A 1 84 ? -5.646 -12.605 20.389 1.00 88.38 84 ALA A O 1
ATOM 646 N N . ASP A 1 85 ? -6.741 -11.454 21.995 1.00 86.25 85 ASP A N 1
ATOM 647 C CA . ASP A 1 85 ? -7.380 -10.499 21.082 1.00 86.25 85 ASP A CA 1
ATOM 648 C C . ASP A 1 85 ? -6.333 -9.625 20.356 1.00 86.25 85 ASP A C 1
ATOM 650 O O . ASP A 1 85 ? -6.404 -9.427 19.140 1.00 86.25 85 ASP A O 1
ATOM 654 N N . PHE A 1 86 ? -5.307 -9.142 21.072 1.00 88.25 86 PHE A N 1
ATOM 655 C CA . PHE A 1 86 ? -4.208 -8.386 20.458 1.00 88.25 86 PHE A CA 1
ATOM 656 C C . PHE A 1 86 ? -3.346 -9.245 19.526 1.00 88.25 86 PHE A C 1
ATOM 658 O O . PHE A 1 86 ? -2.897 -8.759 18.488 1.00 88.25 86 PHE A O 1
ATOM 665 N N . ASN A 1 87 ? -3.132 -10.522 19.848 1.00 92.31 87 ASN A N 1
ATOM 666 C CA . ASN A 1 87 ? -2.384 -11.440 18.993 1.00 92.31 87 ASN A CA 1
ATOM 667 C C . ASN A 1 87 ? -3.134 -11.735 17.683 1.00 92.31 87 ASN A C 1
ATOM 669 O O . ASN A 1 87 ? -2.515 -11.788 16.622 1.00 92.31 87 ASN A O 1
ATOM 673 N N . GLU A 1 88 ? -4.462 -11.879 17.723 1.00 90.19 88 GLU A N 1
ATOM 674 C CA . GLU A 1 88 ? -5.280 -12.001 16.508 1.00 90.19 88 GLU A CA 1
ATOM 675 C C . GLU A 1 88 ? -5.112 -10.768 15.605 1.00 90.19 88 GLU A C 1
ATOM 677 O O . GLU A 1 88 ? -4.860 -10.903 14.403 1.00 90.19 88 GLU A O 1
ATOM 682 N N . MET A 1 89 ? -5.158 -9.565 16.188 1.00 89.88 89 MET A N 1
ATOM 683 C CA . MET A 1 89 ? -4.918 -8.315 15.462 1.00 89.88 89 MET A CA 1
ATOM 684 C C . MET A 1 89 ? -3.498 -8.247 14.879 1.00 89.88 89 MET A C 1
ATOM 686 O O . MET A 1 89 ? -3.329 -7.891 13.712 1.00 89.88 89 MET A O 1
ATOM 690 N N . GLY A 1 90 ? -2.485 -8.652 15.649 1.00 89.62 90 GLY A N 1
ATOM 691 C CA . GLY A 1 90 ? -1.094 -8.711 15.196 1.00 89.62 90 GLY A CA 1
ATOM 692 C C . GLY A 1 90 ? -0.883 -9.689 14.034 1.00 89.62 90 GLY A C 1
ATOM 693 O O . GLY A 1 90 ? -0.153 -9.384 13.092 1.00 89.62 90 GLY A O 1
ATOM 694 N N . GLN A 1 91 ? -1.567 -10.838 14.032 1.00 92.19 91 GLN A N 1
ATOM 695 C CA . GLN A 1 91 ? -1.511 -11.797 12.920 1.00 92.19 91 GLN A CA 1
ATOM 696 C C . GLN A 1 91 ? -2.151 -11.253 11.640 1.00 92.19 91 GLN A C 1
ATOM 698 O O . GLN A 1 91 ? -1.681 -11.568 10.545 1.00 92.19 91 GLN A O 1
ATOM 703 N N . LEU A 1 92 ? -3.227 -10.469 11.757 1.00 88.62 92 LEU A N 1
ATOM 704 C CA . LEU A 1 92 ? -3.836 -9.794 10.611 1.00 88.62 92 LEU A CA 1
ATOM 705 C C . LEU A 1 92 ? -2.888 -8.730 10.048 1.00 88.62 92 LEU A C 1
ATOM 707 O O . LEU A 1 92 ? -2.606 -8.771 8.855 1.00 88.62 92 LEU A O 1
ATOM 711 N N . GLN A 1 93 ? -2.306 -7.885 10.905 1.00 89.06 93 GLN A N 1
ATOM 712 C CA . GLN A 1 93 ? -1.315 -6.882 10.491 1.00 89.06 93 GLN A CA 1
ATOM 713 C C . GLN A 1 93 ? -0.099 -7.526 9.820 1.00 89.06 93 GLN A C 1
ATOM 715 O O . GLN A 1 93 ? 0.274 -7.137 8.723 1.00 89.06 93 GLN A O 1
ATOM 720 N N . THR A 1 94 ? 0.439 -8.607 10.389 1.00 90.25 94 THR A N 1
ATOM 721 C CA . THR A 1 94 ? 1.584 -9.323 9.796 1.00 90.25 94 THR A CA 1
ATOM 722 C C . THR A 1 94 ? 1.269 -9.861 8.393 1.00 90.25 94 THR A C 1
ATOM 724 O O . THR A 1 94 ? 2.138 -9.900 7.524 1.00 90.25 94 THR A O 1
ATOM 727 N N . LYS A 1 95 ? 0.026 -10.297 8.140 1.00 88.62 95 LYS A N 1
ATOM 728 C CA . LYS A 1 95 ? -0.408 -10.756 6.806 1.00 88.62 95 LYS A C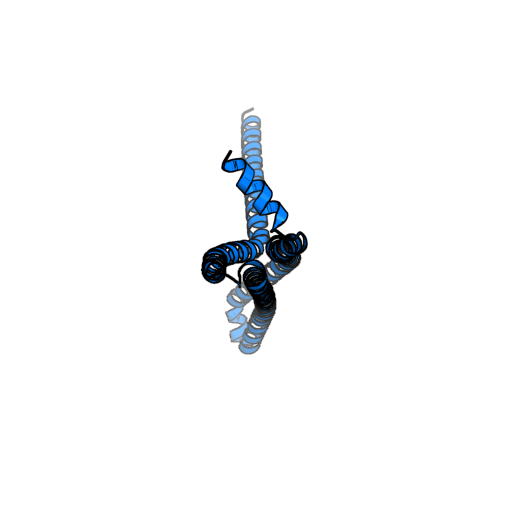A 1
ATOM 729 C C . LYS A 1 95 ? -0.543 -9.608 5.809 1.00 88.62 95 LYS A C 1
ATOM 731 O O . LYS A 1 95 ? -0.391 -9.848 4.607 1.00 88.62 95 LYS A O 1
ATOM 736 N N . ASP A 1 96 ? -0.871 -8.416 6.286 1.00 86.75 96 ASP A N 1
ATOM 737 C CA . ASP A 1 96 ? -0.927 -7.203 5.475 1.00 86.75 96 ASP A CA 1
ATOM 738 C C . ASP A 1 96 ? 0.484 -6.712 5.161 1.00 86.75 96 ASP A C 1
ATOM 740 O O . ASP A 1 96 ? 0.827 -6.629 3.986 1.00 86.75 96 ASP A O 1
ATOM 744 N N . ASP A 1 97 ? 1.358 -6.611 6.163 1.00 88.19 97 ASP A N 1
ATOM 745 C CA . ASP A 1 97 ? 2.769 -6.257 5.980 1.00 88.19 97 ASP A CA 1
ATOM 746 C C . ASP A 1 97 ? 3.486 -7.222 5.025 1.00 88.19 97 ASP A C 1
ATOM 748 O O . ASP A 1 97 ? 4.244 -6.814 4.147 1.00 88.19 97 ASP A O 1
ATOM 752 N N . HIS A 1 98 ? 3.231 -8.530 5.153 1.00 88.94 98 HIS A N 1
ATOM 753 C CA . HIS A 1 98 ? 3.802 -9.526 4.246 1.00 88.94 98 HIS A CA 1
ATOM 754 C C . HIS A 1 98 ? 3.256 -9.391 2.818 1.00 88.94 98 HIS A C 1
ATOM 756 O O . HIS A 1 98 ? 3.977 -9.637 1.846 1.00 88.94 98 HIS A O 1
ATOM 762 N N . PHE A 1 99 ? 1.981 -9.009 2.683 1.00 87.44 99 PHE A N 1
ATOM 763 C CA . PHE A 1 99 ? 1.376 -8.753 1.384 1.00 87.44 99 PHE A CA 1
ATOM 764 C C . PHE A 1 99 ? 1.993 -7.512 0.716 1.00 87.44 99 PHE A C 1
ATOM 766 O O . PHE A 1 99 ? 2.355 -7.555 -0.459 1.00 87.44 99 PHE A O 1
ATOM 773 N N . ASP A 1 100 ? 2.185 -6.436 1.466 1.00 84.38 100 ASP A N 1
ATOM 774 C CA . ASP A 1 100 ? 2.805 -5.219 0.945 1.00 84.38 100 ASP A CA 1
ATOM 775 C C . ASP A 1 100 ? 4.280 -5.452 0.606 1.00 84.38 100 ASP A C 1
ATOM 777 O O . ASP A 1 100 ? 4.761 -5.022 -0.444 1.00 84.38 100 ASP A O 1
ATOM 781 N N . TRP A 1 101 ? 4.986 -6.233 1.428 1.00 87.75 101 TRP A N 1
ATOM 782 C CA . TRP A 1 101 ? 6.380 -6.581 1.181 1.00 87.75 101 TRP A CA 1
ATOM 783 C C . TRP A 1 101 ? 6.580 -7.363 -0.123 1.00 87.75 101 TRP A C 1
ATOM 785 O O . TRP A 1 101 ? 7.419 -6.965 -0.933 1.00 87.75 101 TRP A O 1
ATOM 795 N N . TRP A 1 102 ? 5.825 -8.447 -0.373 1.00 87.88 102 TRP A N 1
ATOM 796 C CA . TRP A 1 102 ? 6.012 -9.206 -1.625 1.00 87.88 102 TRP A CA 1
ATOM 797 C C . TRP A 1 102 ? 5.611 -8.365 -2.842 1.00 87.88 102 TRP A C 1
ATOM 799 O O . TRP A 1 102 ? 6.264 -8.457 -3.880 1.00 87.88 102 TRP A O 1
ATOM 809 N N . ARG A 1 103 ? 4.565 -7.534 -2.716 1.00 84.88 103 ARG A N 1
ATOM 810 C CA . ARG A 1 103 ? 4.097 -6.640 -3.779 1.00 84.88 103 ARG A CA 1
ATOM 811 C C . ARG A 1 103 ? 5.192 -5.648 -4.164 1.00 84.88 103 ARG A C 1
ATOM 813 O O . ARG A 1 103 ? 5.510 -5.526 -5.345 1.00 84.88 103 ARG A O 1
ATOM 820 N N . ASN A 1 104 ? 5.796 -4.994 -3.171 1.00 83.75 104 ASN A N 1
ATOM 821 C CA . ASN A 1 104 ? 6.894 -4.048 -3.369 1.00 83.75 104 ASN A CA 1
ATOM 822 C C . ASN A 1 104 ? 8.120 -4.738 -3.960 1.00 83.75 104 ASN A C 1
ATOM 824 O O . ASN A 1 104 ? 8.728 -4.226 -4.896 1.00 83.75 104 ASN A O 1
ATOM 828 N N . TRP A 1 105 ? 8.442 -5.934 -3.470 1.00 87.12 105 TRP A N 1
ATOM 829 C CA . TRP A 1 105 ? 9.540 -6.728 -4.004 1.00 87.12 105 TRP A CA 1
ATOM 830 C C . TRP A 1 105 ? 9.328 -7.099 -5.479 1.00 87.12 105 TRP A C 1
ATOM 832 O O . TRP A 1 105 ? 10.254 -6.988 -6.279 1.00 87.12 105 TRP A O 1
ATOM 842 N N . VAL A 1 106 ? 8.110 -7.490 -5.869 1.00 85.12 106 VAL A N 1
ATOM 843 C CA . VAL A 1 106 ? 7.782 -7.778 -7.273 1.00 85.12 106 VAL A CA 1
ATOM 844 C C . VAL A 1 106 ? 7.863 -6.530 -8.141 1.00 85.12 106 VAL A C 1
ATOM 846 O O . VAL A 1 106 ? 8.442 -6.614 -9.222 1.00 85.12 106 VAL A O 1
ATOM 849 N N . GLY A 1 107 ? 7.351 -5.389 -7.672 1.00 80.44 107 GLY A N 1
ATOM 850 C CA . GLY A 1 107 ? 7.497 -4.114 -8.379 1.00 80.44 107 GLY A CA 1
ATOM 851 C C . GLY A 1 107 ? 8.968 -3.779 -8.633 1.00 80.44 107 GLY A C 1
ATOM 852 O O . GLY A 1 107 ? 9.362 -3.532 -9.770 1.00 80.44 107 GLY A O 1
ATOM 853 N N . GLU A 1 108 ? 9.815 -3.894 -7.609 1.00 83.56 108 GLU A N 1
ATOM 854 C CA . GLU A 1 108 ? 11.253 -3.626 -7.729 1.00 83.56 108 GLU A CA 1
ATOM 855 C C . GLU A 1 108 ? 11.945 -4.567 -8.732 1.00 83.56 108 GLU A C 1
ATOM 857 O O . GLU A 1 108 ? 12.766 -4.139 -9.545 1.00 83.56 108 GLU A O 1
ATOM 862 N N . VAL A 1 109 ? 11.582 -5.856 -8.739 1.00 87.06 109 VAL A N 1
ATOM 863 C CA . VAL A 1 109 ? 12.100 -6.832 -9.714 1.00 87.06 109 VAL A CA 1
ATOM 864 C C . VAL A 1 109 ? 11.658 -6.490 -11.139 1.00 87.06 109 VAL A C 1
ATOM 866 O O . VAL A 1 109 ? 12.473 -6.558 -12.062 1.00 87.06 109 VAL A O 1
ATOM 869 N N . VAL A 1 110 ? 10.392 -6.117 -11.338 1.00 81.81 110 VAL A N 1
ATOM 870 C CA . VAL A 1 110 ? 9.845 -5.732 -12.650 1.00 81.81 110 VAL A CA 1
ATOM 871 C C . VAL A 1 110 ? 10.554 -4.487 -13.185 1.00 81.81 110 VAL A C 1
ATOM 873 O O . VAL A 1 110 ? 10.987 -4.476 -14.341 1.00 81.81 110 VAL A O 1
ATOM 876 N N . ILE A 1 111 ? 10.775 -3.487 -12.331 1.00 77.50 111 ILE A N 1
ATOM 877 C CA . ILE A 1 111 ? 11.510 -2.263 -12.669 1.00 77.50 111 ILE A CA 1
ATOM 878 C C . ILE A 1 111 ? 12.975 -2.573 -12.990 1.00 77.50 111 ILE A C 1
ATOM 880 O O . ILE A 1 111 ? 13.497 -2.118 -14.012 1.00 77.50 111 ILE A O 1
ATOM 884 N N . GLY A 1 112 ? 13.640 -3.389 -12.169 1.00 82.06 112 GLY A N 1
ATOM 885 C CA . GLY A 1 112 ? 15.019 -3.813 -12.405 1.00 82.06 112 GLY A CA 1
ATOM 886 C C . GLY A 1 112 ? 15.179 -4.540 -13.744 1.00 82.06 112 GLY A C 1
ATOM 887 O O . GLY A 1 112 ? 16.108 -4.258 -14.505 1.00 82.06 112 GLY A O 1
ATOM 888 N N . LEU A 1 113 ? 14.235 -5.422 -14.087 1.00 83.00 113 LEU A N 1
ATOM 889 C CA . LEU A 1 113 ? 14.194 -6.082 -15.393 1.00 83.00 113 LEU A CA 1
ATOM 890 C C . LEU A 1 113 ? 13.970 -5.084 -16.533 1.00 83.00 113 LEU A C 1
ATOM 892 O O . LEU A 1 113 ? 14.641 -5.177 -17.561 1.00 83.00 113 LEU A O 1
ATOM 896 N N . ALA A 1 114 ? 13.083 -4.105 -16.358 1.00 76.62 114 ALA A N 1
ATOM 897 C CA . ALA A 1 114 ? 12.859 -3.057 -17.348 1.00 76.62 114 ALA A CA 1
ATOM 898 C C . ALA A 1 114 ? 14.128 -2.240 -17.611 1.00 76.62 114 ALA A C 1
ATOM 900 O O . ALA A 1 114 ? 14.489 -2.014 -18.767 1.00 76.62 114 ALA A O 1
ATOM 901 N N . ALA A 1 115 ? 14.846 -1.860 -16.551 1.00 80.25 115 ALA A N 1
ATOM 902 C CA . ALA A 1 115 ? 16.117 -1.154 -16.652 1.00 80.25 115 ALA A CA 1
ATOM 903 C C . ALA A 1 115 ? 17.167 -1.983 -17.410 1.00 80.25 115 ALA A C 1
ATOM 905 O O . ALA A 1 115 ? 17.814 -1.465 -18.322 1.00 80.25 115 ALA A O 1
ATOM 906 N N . LEU A 1 116 ? 17.296 -3.281 -17.106 1.00 83.69 116 LEU A N 1
ATOM 907 C CA . LEU A 1 116 ? 18.198 -4.184 -17.832 1.00 83.69 116 LEU A CA 1
ATOM 908 C C . LEU A 1 116 ? 17.844 -4.276 -19.319 1.00 83.69 116 LEU A C 1
ATOM 910 O O . LEU A 1 116 ? 18.733 -4.196 -20.168 1.00 83.69 116 LEU A O 1
ATOM 914 N N . ILE A 1 117 ? 16.558 -4.400 -19.649 1.00 78.12 117 ILE A N 1
ATOM 915 C CA . ILE A 1 117 ? 16.111 -4.474 -21.042 1.00 78.12 117 ILE A CA 1
ATOM 916 C C . ILE A 1 117 ? 16.400 -3.160 -21.775 1.00 78.12 117 ILE A C 1
ATOM 918 O O . ILE A 1 117 ? 16.885 -3.192 -22.906 1.00 78.12 117 ILE A O 1
ATOM 922 N N . LEU A 1 118 ? 16.172 -2.012 -21.134 1.00 75.19 118 LEU A N 1
ATOM 923 C CA . LEU A 1 118 ? 16.495 -0.703 -21.703 1.00 75.19 118 LEU A CA 1
ATOM 924 C C . LEU A 1 118 ? 17.998 -0.531 -21.941 1.00 75.19 118 LEU A C 1
ATOM 926 O O . LEU A 1 118 ? 18.384 -0.017 -22.990 1.00 75.19 118 LEU A O 1
ATOM 930 N N . ILE A 1 119 ? 18.846 -0.994 -21.018 1.00 77.69 119 ILE A N 1
ATOM 931 C CA . ILE A 1 119 ? 20.305 -0.977 -21.188 1.00 77.69 119 ILE A CA 1
ATOM 932 C C . ILE A 1 119 ? 20.704 -1.833 -22.389 1.00 77.69 119 ILE A C 1
ATOM 934 O O . ILE A 1 119 ? 21.378 -1.336 -23.289 1.00 77.69 119 ILE A O 1
ATOM 938 N N . VAL A 1 120 ? 20.246 -3.088 -22.449 1.00 79.25 120 VAL A N 1
ATOM 939 C CA . VAL A 1 120 ? 20.547 -3.994 -23.569 1.00 79.25 120 VAL A CA 1
ATOM 940 C C . VAL A 1 120 ? 20.065 -3.394 -24.890 1.00 79.25 120 VAL A C 1
ATOM 942 O O . VAL A 1 120 ? 20.809 -3.385 -25.870 1.00 79.25 120 VAL A O 1
ATOM 945 N N . PHE A 1 121 ? 18.859 -2.824 -24.917 1.00 75.31 121 PHE A N 1
ATOM 946 C CA . PHE A 1 121 ? 18.313 -2.144 -26.088 1.00 75.31 121 PHE A CA 1
ATOM 947 C C . PHE A 1 121 ? 19.175 -0.954 -26.520 1.00 75.31 121 PHE A C 1
ATOM 949 O O . PHE A 1 121 ? 19.509 -0.837 -27.700 1.00 75.31 121 PHE A O 1
ATOM 956 N N . ALA A 1 122 ? 19.562 -0.082 -25.589 1.00 73.00 122 ALA A N 1
ATOM 957 C CA . ALA A 1 122 ? 20.382 1.084 -25.887 1.00 73.00 122 ALA A CA 1
ATOM 958 C C . ALA A 1 122 ? 21.779 0.682 -26.381 1.00 73.00 122 ALA A C 1
ATOM 960 O O . ALA A 1 122 ? 22.283 1.271 -27.337 1.00 73.00 122 ALA A O 1
ATOM 961 N N . THR A 1 123 ? 22.383 -0.356 -25.798 1.00 72.69 123 THR A N 1
ATOM 962 C CA . THR A 1 123 ? 23.667 -0.902 -26.252 1.00 72.69 123 THR A CA 1
ATOM 963 C C . THR A 1 123 ? 23.562 -1.509 -27.650 1.00 72.69 123 THR A C 1
ATOM 965 O O . THR A 1 123 ? 24.402 -1.216 -28.495 1.00 72.69 123 THR A O 1
ATOM 968 N N . VAL A 1 124 ? 22.526 -2.299 -27.945 1.00 72.50 124 VAL A N 1
ATOM 969 C CA . VAL A 1 124 ? 22.333 -2.888 -29.285 1.00 72.50 124 VAL A CA 1
ATOM 970 C C . VAL A 1 124 ? 22.041 -1.809 -30.335 1.00 72.50 124 VAL A C 1
ATOM 972 O O . VAL A 1 124 ? 22.567 -1.872 -31.444 1.00 72.50 124 VAL A O 1
ATOM 975 N N . THR A 1 125 ? 21.242 -0.799 -29.987 1.00 70.69 125 THR A N 1
ATOM 976 C CA . THR A 1 125 ? 20.777 0.230 -30.933 1.00 70.69 125 THR A CA 1
ATOM 977 C C . THR A 1 125 ? 21.817 1.329 -31.164 1.00 70.69 125 THR A C 1
ATOM 979 O O . THR A 1 125 ? 21.983 1.794 -32.289 1.00 70.69 125 THR A O 1
ATOM 982 N N . PHE A 1 126 ? 22.546 1.738 -30.120 1.00 68.88 126 PHE A N 1
ATOM 983 C CA . PHE A 1 126 ? 23.432 2.911 -30.146 1.00 68.88 126 PHE A CA 1
ATOM 984 C C . PHE A 1 126 ? 24.890 2.619 -29.764 1.00 68.88 126 PHE A C 1
ATOM 986 O O . PHE A 1 126 ? 25.720 3.526 -29.852 1.00 68.88 126 PHE A O 1
ATOM 993 N N . GLY A 1 127 ? 25.237 1.386 -29.373 1.00 60.84 127 GLY A N 1
ATOM 994 C CA . GLY A 1 127 ? 26.542 1.019 -28.795 1.00 60.84 127 GLY A CA 1
ATOM 995 C C . GLY A 1 127 ? 27.770 1.242 -29.683 1.00 60.84 127 GLY A C 1
ATOM 996 O O . GLY A 1 127 ? 28.892 1.179 -29.196 1.00 60.84 127 GLY A O 1
ATOM 997 N N . HIS A 1 128 ? 27.577 1.572 -30.960 1.00 62.28 128 HIS A N 1
ATOM 998 C CA . HIS A 1 128 ? 28.647 1.947 -31.890 1.00 62.28 128 HIS A CA 1
ATOM 999 C C . HIS A 1 128 ? 29.003 3.448 -31.830 1.00 62.28 128 HIS A C 1
ATOM 1001 O O . HIS A 1 128 ? 29.880 3.908 -32.556 1.00 62.28 128 HIS A O 1
ATOM 1007 N N . THR A 1 129 ? 28.324 4.230 -30.982 1.00 62.47 129 THR A N 1
ATOM 1008 C CA . THR A 1 129 ? 28.523 5.679 -30.829 1.00 62.47 129 THR A CA 1
ATOM 1009 C C . THR A 1 129 ? 28.512 6.082 -29.352 1.00 62.47 129 THR A C 1
ATOM 1011 O O . THR A 1 129 ? 27.752 5.529 -28.559 1.00 62.47 129 THR A O 1
ATOM 1014 N N . HIS A 1 130 ? 29.283 7.110 -28.970 1.00 65.75 130 HIS A N 1
ATOM 1015 C CA . HIS A 1 130 ? 29.260 7.696 -27.612 1.00 65.75 130 HIS A CA 1
ATOM 1016 C C . HIS A 1 130 ? 27.855 8.160 -27.160 1.00 65.75 130 HIS A C 1
ATOM 1018 O O . HIS A 1 130 ? 27.621 8.394 -25.977 1.00 65.75 130 HIS A O 1
ATOM 1024 N N . MET A 1 131 ? 26.902 8.262 -28.094 1.00 63.81 131 MET A N 1
ATOM 1025 C CA . MET A 1 131 ? 25.514 8.650 -27.858 1.00 63.81 131 MET A CA 1
ATOM 1026 C C . MET A 1 131 ? 24.712 7.605 -27.059 1.00 63.81 131 MET A C 1
ATOM 1028 O O . MET A 1 131 ? 23.780 7.987 -26.354 1.00 63.81 131 MET A O 1
ATOM 1032 N N . GLY A 1 132 ? 25.093 6.319 -27.092 1.00 65.94 132 GLY A N 1
ATOM 1033 C CA . GLY A 1 132 ? 24.393 5.265 -26.343 1.00 65.94 132 GLY A CA 1
ATOM 1034 C C . GLY A 1 132 ? 24.458 5.436 -24.820 1.00 65.94 132 GLY A C 1
ATOM 1035 O O . GLY A 1 132 ? 23.470 5.194 -24.131 1.00 65.94 132 GLY A O 1
ATOM 1036 N N . VAL A 1 133 ? 25.581 5.939 -24.295 1.00 67.00 133 VAL A N 1
ATOM 1037 C CA . VAL A 1 133 ? 25.762 6.183 -22.851 1.00 67.00 133 VAL A CA 1
ATOM 1038 C C . VAL A 1 133 ? 24.867 7.327 -22.363 1.00 67.00 133 VAL A C 1
ATOM 1040 O O . VAL A 1 133 ? 24.224 7.205 -21.322 1.00 67.00 133 VAL A O 1
ATOM 1043 N N . ASN A 1 134 ? 24.754 8.409 -23.143 1.00 77.25 134 ASN A N 1
ATOM 1044 C CA . ASN A 1 134 ? 23.884 9.541 -22.804 1.00 77.25 134 ASN A CA 1
ATOM 1045 C C . ASN A 1 134 ? 22.403 9.147 -22.776 1.00 77.25 134 ASN A C 1
ATOM 1047 O O . ASN A 1 134 ? 21.656 9.629 -21.928 1.00 77.25 134 ASN A O 1
ATOM 1051 N N . TRP A 1 135 ? 21.980 8.257 -23.676 1.00 72.12 135 TRP A N 1
ATOM 1052 C CA . TRP A 1 135 ? 20.608 7.752 -23.691 1.00 72.12 135 TRP A CA 1
ATOM 1053 C C . TRP A 1 135 ? 20.294 6.905 -22.459 1.00 72.12 135 TRP A C 1
ATOM 1055 O O . TRP A 1 135 ? 19.273 7.138 -21.820 1.00 72.12 135 TRP A O 1
ATOM 1065 N N . ILE A 1 136 ? 21.182 5.986 -22.067 1.00 70.12 136 ILE A N 1
ATOM 1066 C CA . ILE A 1 136 ? 20.995 5.180 -20.848 1.00 70.12 136 ILE A CA 1
ATOM 1067 C C . ILE A 1 136 ? 20.877 6.088 -19.614 1.00 70.12 136 ILE A C 1
ATOM 1069 O O . ILE A 1 136 ? 19.979 5.895 -18.797 1.00 70.12 136 ILE A O 1
ATOM 1073 N N . ALA A 1 137 ? 21.728 7.114 -19.510 1.00 74.69 137 ALA A N 1
ATOM 1074 C CA . ALA A 1 137 ? 21.682 8.072 -18.406 1.00 74.69 137 ALA A CA 1
ATOM 1075 C C . ALA A 1 137 ? 20.364 8.868 -18.368 1.00 74.69 137 ALA A C 1
ATOM 1077 O O . ALA A 1 137 ? 19.759 9.004 -17.307 1.00 74.69 137 ALA A O 1
ATOM 1078 N N . ALA A 1 138 ? 19.887 9.357 -19.517 1.00 80.56 138 ALA A N 1
ATOM 1079 C CA . ALA A 1 138 ? 18.630 10.101 -19.601 1.00 80.56 138 ALA A CA 1
ATOM 1080 C C . ALA A 1 138 ? 17.413 9.234 -19.244 1.00 80.56 138 ALA A C 1
ATOM 1082 O O . ALA A 1 138 ? 16.533 9.683 -18.513 1.00 80.56 138 ALA A O 1
ATOM 1083 N N . PHE A 1 139 ? 17.377 7.984 -19.717 1.00 74.19 139 PHE A N 1
ATOM 1084 C CA . PHE A 1 139 ? 16.292 7.054 -19.396 1.00 74.19 139 PHE A CA 1
ATOM 1085 C C . PHE A 1 139 ? 16.297 6.656 -17.925 1.00 74.19 139 PHE A C 1
ATOM 1087 O O . PHE A 1 139 ? 15.242 6.691 -17.299 1.00 74.19 139 PHE A O 1
ATOM 1094 N N . GLY A 1 140 ? 17.465 6.349 -17.353 1.00 75.94 140 GLY A N 1
ATOM 1095 C CA . GLY A 1 140 ? 17.584 6.057 -15.924 1.00 75.94 140 GLY A CA 1
ATOM 1096 C C . GLY A 1 140 ? 17.077 7.212 -15.057 1.00 75.94 140 GLY A C 1
ATOM 1097 O O . GLY A 1 140 ? 16.292 6.988 -14.143 1.00 75.94 140 GLY A O 1
ATOM 1098 N N . LEU A 1 141 ? 17.437 8.456 -15.394 1.00 82.19 141 LEU A N 1
ATOM 1099 C CA . LEU A 1 141 ? 17.000 9.646 -14.652 1.00 82.19 141 LEU A CA 1
ATOM 1100 C C . LEU A 1 141 ? 15.480 9.870 -14.661 1.00 82.19 141 LEU A C 1
ATOM 1102 O O . LEU A 1 141 ? 14.954 10.453 -13.718 1.00 82.19 141 LEU A O 1
ATOM 1106 N N . VAL A 1 142 ? 14.778 9.434 -15.710 1.00 79.88 142 VAL A N 1
ATOM 1107 C CA . VAL A 1 142 ? 13.320 9.602 -15.839 1.00 79.88 142 VAL A CA 1
ATOM 1108 C C . VAL A 1 142 ? 12.552 8.390 -15.309 1.00 79.88 142 VAL A C 1
ATOM 1110 O O . VAL A 1 142 ? 11.427 8.547 -14.841 1.00 79.88 142 VAL A O 1
ATOM 1113 N N . LEU A 1 143 ? 13.144 7.194 -15.350 1.00 77.19 143 LEU A N 1
ATOM 1114 C CA . LEU A 1 143 ? 12.471 5.963 -14.943 1.00 77.19 143 LEU A CA 1
ATOM 1115 C C . LEU A 1 143 ? 12.192 5.939 -13.435 1.00 77.19 143 LEU A C 1
ATOM 1117 O O . LEU A 1 143 ? 11.046 5.725 -13.056 1.00 77.19 143 LEU A O 1
ATOM 1121 N N . PHE A 1 144 ? 13.196 6.231 -12.597 1.00 78.56 144 PHE A N 1
ATOM 1122 C CA . PHE A 1 144 ? 13.051 6.143 -11.136 1.00 78.56 144 PHE A CA 1
ATOM 1123 C C . PHE A 1 144 ? 11.940 7.049 -10.565 1.00 78.56 144 PHE A C 1
ATOM 1125 O O . PHE A 1 144 ? 11.099 6.557 -9.817 1.00 78.56 144 PHE A O 1
ATOM 1132 N N . PRO A 1 145 ? 11.825 8.340 -10.946 1.00 83.31 145 PRO A N 1
ATOM 1133 C CA . PRO A 1 145 ? 10.739 9.180 -10.437 1.00 83.31 145 PRO A CA 1
ATOM 1134 C C . PRO A 1 145 ? 9.345 8.713 -10.873 1.00 83.31 145 PRO A C 1
ATOM 1136 O O . PRO A 1 145 ? 8.377 8.872 -10.132 1.00 83.31 145 PRO A O 1
ATOM 1139 N N . ILE A 1 146 ? 9.221 8.160 -12.085 1.00 79.00 146 ILE A N 1
ATOM 1140 C CA . ILE A 1 146 ? 7.941 7.643 -12.586 1.00 79.00 146 ILE A CA 1
ATOM 1141 C C . ILE A 1 146 ? 7.542 6.401 -11.796 1.00 79.00 146 ILE A C 1
ATOM 1143 O O . ILE A 1 146 ? 6.384 6.276 -11.403 1.00 79.00 146 ILE A O 1
ATOM 1147 N N . THR A 1 147 ? 8.487 5.496 -11.553 1.00 75.69 147 THR A N 1
ATOM 1148 C CA . THR A 1 147 ? 8.216 4.278 -10.795 1.00 75.69 147 THR A CA 1
ATOM 1149 C C . THR A 1 147 ? 7.850 4.597 -9.356 1.00 75.69 147 THR A C 1
ATOM 1151 O O . THR A 1 147 ? 6.831 4.100 -8.891 1.00 75.69 147 THR A O 1
ATOM 1154 N N . ASP A 1 148 ? 8.584 5.500 -8.702 1.00 80.06 148 ASP A N 1
ATOM 1155 C CA . ASP A 1 148 ? 8.288 5.943 -7.334 1.00 80.06 148 ASP A CA 1
ATOM 1156 C C . ASP A 1 148 ? 6.886 6.564 -7.223 1.00 80.06 148 ASP A C 1
ATOM 1158 O O . ASP A 1 148 ? 6.160 6.345 -6.252 1.00 80.06 148 ASP A O 1
ATOM 1162 N N . ALA A 1 149 ? 6.462 7.317 -8.243 1.00 83.31 149 ALA A N 1
ATOM 1163 C CA . ALA A 1 149 ? 5.114 7.871 -8.286 1.00 83.31 149 ALA A CA 1
ATOM 1164 C C . ALA A 1 149 ? 4.045 6.777 -8.447 1.00 83.31 149 ALA A C 1
ATOM 1166 O O . ALA A 1 149 ? 3.014 6.815 -7.772 1.00 83.31 149 ALA A O 1
ATOM 1167 N N . LEU A 1 150 ? 4.273 5.797 -9.326 1.00 77.19 150 LEU A N 1
ATOM 1168 C CA . LEU A 1 150 ? 3.323 4.708 -9.571 1.00 77.19 150 LEU A CA 1
ATOM 1169 C C . LEU A 1 150 ? 3.201 3.762 -8.371 1.00 77.19 150 LEU A C 1
ATOM 1171 O O . LEU A 1 150 ? 2.086 3.363 -8.026 1.00 77.19 150 LEU A O 1
ATOM 1175 N N . THR A 1 151 ? 4.310 3.437 -7.704 1.00 76.00 151 THR A N 1
ATOM 1176 C CA . THR A 1 151 ? 4.302 2.607 -6.493 1.00 76.00 151 THR A CA 1
ATOM 1177 C C . THR A 1 151 ? 3.576 3.312 -5.355 1.00 76.00 151 THR A C 1
ATOM 1179 O O . THR A 1 151 ? 2.666 2.715 -4.782 1.00 76.00 151 THR A O 1
ATOM 1182 N N . SER A 1 152 ? 3.870 4.596 -5.117 1.00 80.62 152 SER A N 1
ATOM 1183 C CA . SER A 1 152 ? 3.195 5.411 -4.099 1.00 80.62 152 SER A CA 1
ATOM 1184 C C . SER A 1 152 ? 1.683 5.502 -4.326 1.00 80.62 152 SER A C 1
ATOM 1186 O O . SER A 1 152 ? 0.897 5.377 -3.384 1.00 80.62 152 SER A O 1
ATOM 1188 N N . ILE A 1 153 ? 1.253 5.665 -5.581 1.00 78.75 153 ILE A N 1
ATOM 1189 C CA . ILE A 1 153 ? -0.170 5.641 -5.932 1.00 78.75 153 ILE A CA 1
ATOM 1190 C C . ILE A 1 153 ? -0.766 4.267 -5.609 1.00 78.75 153 ILE A C 1
ATOM 1192 O O . ILE A 1 153 ? -1.815 4.201 -4.969 1.00 78.75 153 ILE A O 1
ATOM 1196 N N . SER A 1 154 ? -0.103 3.177 -6.008 1.00 74.19 154 SER A N 1
ATOM 1197 C CA . SER A 1 154 ? -0.571 1.810 -5.753 1.00 74.19 154 SER A CA 1
ATOM 1198 C C . SER A 1 154 ? -0.651 1.459 -4.264 1.00 74.19 154 SER A C 1
ATOM 1200 O O . SER A 1 154 ? -1.551 0.706 -3.895 1.00 74.19 154 SER A O 1
ATOM 1202 N N . ASP A 1 155 ? 0.241 1.979 -3.419 1.00 72.69 155 ASP A N 1
ATOM 1203 C CA . ASP A 1 155 ? 0.135 1.855 -1.958 1.00 72.69 155 ASP A CA 1
ATOM 1204 C C . ASP A 1 155 ? -1.131 2.553 -1.445 1.00 72.69 155 ASP A C 1
ATOM 1206 O O . ASP A 1 155 ? -1.913 1.979 -0.685 1.00 72.69 155 ASP A O 1
ATOM 1210 N N . GLY A 1 156 ? -1.410 3.762 -1.944 1.00 77.75 156 GLY A N 1
ATOM 1211 C CA . GLY A 1 156 ? -2.614 4.516 -1.589 1.00 77.75 156 GLY A CA 1
ATOM 1212 C C . GLY A 1 156 ? -3.927 3.797 -1.932 1.00 77.75 156 GLY A C 1
ATOM 1213 O O . GLY A 1 156 ? -4.931 3.975 -1.237 1.00 77.75 156 GLY A O 1
ATOM 1214 N N . PHE A 1 157 ? -3.936 2.931 -2.955 1.00 77.00 157 PHE A N 1
ATOM 1215 C CA . PHE A 1 157 ? -5.108 2.111 -3.298 1.00 77.00 157 PHE A CA 1
ATOM 1216 C C . PHE A 1 157 ? -5.503 1.129 -2.182 1.00 77.00 157 PHE A C 1
ATOM 1218 O O . PHE A 1 157 ? -6.681 0.774 -2.091 1.00 77.00 157 PHE A O 1
ATOM 1225 N N . GLY A 1 158 ? -4.575 0.734 -1.305 1.00 73.00 158 GLY A N 1
ATOM 1226 C CA . GLY A 1 158 ? -4.867 -0.120 -0.152 1.00 73.00 158 GLY A CA 1
ATOM 1227 C C . GLY A 1 158 ? -5.829 0.519 0.856 1.00 73.00 158 GLY A C 1
ATOM 1228 O O . GLY A 1 158 ? -6.637 -0.173 1.473 1.00 73.00 158 GLY A O 1
ATOM 1229 N N . GLU A 1 159 ? -5.822 1.848 0.972 1.00 79.50 159 GLU A N 1
ATOM 1230 C CA . GLU A 1 159 ? -6.673 2.580 1.916 1.00 79.50 159 GLU A CA 1
ATOM 1231 C C . GLU A 1 159 ? -8.055 2.951 1.349 1.00 79.50 159 GLU A C 1
ATOM 1233 O O . GLU A 1 159 ? -8.955 3.358 2.092 1.00 79.50 159 GLU A O 1
ATOM 1238 N N . LEU A 1 160 ? -8.260 2.818 0.034 1.00 81.38 160 LEU A N 1
ATOM 1239 C CA . LEU A 1 160 ? -9.505 3.219 -0.629 1.00 81.38 160 LEU A CA 1
ATOM 1240 C C . LEU A 1 160 ? -10.772 2.580 -0.049 1.00 81.38 160 LEU A C 1
ATOM 1242 O O . LEU A 1 160 ? -11.747 3.319 0.116 1.00 81.38 160 LEU A O 1
ATOM 1246 N N . PRO A 1 161 ? -10.811 1.275 0.296 1.00 80.19 161 PRO A N 1
ATOM 1247 C CA . PRO A 1 161 ? -11.991 0.682 0.925 1.00 80.19 161 PRO A CA 1
ATOM 1248 C C . PRO A 1 161 ? -12.396 1.411 2.215 1.00 80.19 161 PRO A C 1
ATOM 1250 O O . PRO A 1 161 ? -13.575 1.702 2.429 1.00 80.19 161 PRO A O 1
ATOM 1253 N N . ARG A 1 162 ? -11.415 1.814 3.033 1.00 78.94 162 ARG A N 1
ATOM 1254 C CA . ARG A 1 162 ? -11.636 2.551 4.285 1.00 78.94 162 ARG A CA 1
ATOM 1255 C C . ARG A 1 162 ? -12.220 3.943 4.038 1.00 78.94 162 ARG A C 1
ATOM 1257 O O . ARG A 1 162 ? -13.132 4.373 4.756 1.00 78.94 162 ARG A O 1
ATOM 1264 N N . TYR A 1 163 ? -11.733 4.646 3.016 1.00 82.56 163 TYR A N 1
ATOM 1265 C CA . TYR A 1 163 ? -12.283 5.944 2.621 1.00 82.56 163 TYR A CA 1
ATOM 1266 C C . TYR A 1 163 ? -13.690 5.815 2.027 1.00 82.56 163 TYR A C 1
ATOM 1268 O O . TYR A 1 163 ? -14.575 6.590 2.394 1.00 82.56 163 TYR A O 1
ATOM 1276 N N . ALA A 1 164 ? -13.930 4.812 1.179 1.00 84.12 164 ALA A N 1
ATOM 1277 C CA . ALA A 1 164 ? -15.239 4.545 0.586 1.00 84.12 164 ALA A CA 1
ATOM 1278 C C . ALA A 1 164 ? -16.307 4.281 1.660 1.00 84.12 164 ALA A C 1
ATOM 1280 O O . ALA A 1 164 ? -17.386 4.879 1.626 1.00 84.12 164 ALA A O 1
ATOM 1281 N N . ASP A 1 165 ? -15.979 3.469 2.667 1.00 84.38 165 ASP A N 1
ATOM 1282 C CA . ASP A 1 165 ? -16.850 3.222 3.819 1.00 84.38 165 ASP A CA 1
ATOM 1283 C C . ASP A 1 165 ? -17.128 4.495 4.626 1.00 84.38 165 ASP A C 1
ATOM 1285 O O . ASP A 1 165 ? -18.257 4.734 5.061 1.00 84.38 165 ASP A O 1
ATOM 1289 N N . SER A 1 166 ? -16.112 5.340 4.816 1.00 87.00 166 SER A N 1
ATOM 1290 C CA . SER A 1 166 ? -16.253 6.602 5.549 1.00 87.00 166 SER A CA 1
ATOM 1291 C C . SER A 1 166 ? -17.178 7.580 4.822 1.00 87.00 166 SER A C 1
ATOM 1293 O O . SER A 1 166 ? -18.044 8.186 5.455 1.00 87.00 166 SER A O 1
ATOM 1295 N N . ILE A 1 167 ? -17.049 7.688 3.496 1.00 88.88 167 ILE A N 1
ATOM 1296 C CA . ILE A 1 167 ? -17.931 8.505 2.651 1.00 88.88 167 ILE A CA 1
ATOM 1297 C C . ILE A 1 167 ? -19.361 7.969 2.701 1.00 88.88 167 ILE A C 1
ATOM 1299 O O . ILE A 1 167 ? -20.296 8.741 2.913 1.00 88.88 167 ILE A O 1
ATOM 1303 N N . LYS A 1 168 ? -19.542 6.649 2.571 1.00 90.44 168 LYS A N 1
ATOM 1304 C CA . LYS A 1 168 ? -20.858 6.010 2.668 1.00 90.44 168 LYS A CA 1
ATOM 1305 C C . LYS A 1 168 ? -21.526 6.315 4.009 1.00 90.44 168 LYS A C 1
ATOM 1307 O O . LYS A 1 168 ? -22.664 6.771 4.039 1.00 90.44 168 LYS A O 1
ATOM 1312 N N . ARG A 1 169 ? -20.794 6.153 5.116 1.00 87.19 169 ARG A N 1
ATOM 1313 C CA . ARG A 1 169 ? -21.294 6.447 6.465 1.00 87.19 169 ARG A CA 1
ATOM 1314 C C . ARG A 1 169 ? -21.687 7.916 6.631 1.00 87.19 169 ARG A C 1
ATOM 1316 O O . ARG A 1 169 ? -22.716 8.196 7.238 1.00 87.19 169 ARG A O 1
ATOM 1323 N N . LEU A 1 170 ? -20.888 8.848 6.109 1.00 90.06 170 LEU A N 1
ATOM 1324 C CA . LEU A 1 170 ? -21.209 10.279 6.143 1.00 90.06 170 LEU A CA 1
ATOM 1325 C C . LEU A 1 170 ? -22.475 10.599 5.342 1.00 90.06 170 LEU A C 1
ATOM 1327 O O . LEU A 1 170 ? -23.321 11.350 5.824 1.00 90.06 170 LEU A O 1
ATOM 1331 N N . ASN A 1 171 ? -22.631 9.995 4.164 1.00 91.25 171 ASN A N 1
ATOM 1332 C CA . ASN A 1 171 ? -23.818 10.174 3.334 1.00 91.25 171 ASN A CA 1
ATOM 1333 C C . ASN A 1 171 ? -25.083 9.654 4.044 1.00 91.25 171 ASN A C 1
ATOM 1335 O O . ASN A 1 171 ? -26.084 10.363 4.131 1.00 91.25 171 ASN A O 1
ATOM 1339 N N . ASP A 1 172 ? -24.997 8.474 4.666 1.00 93.38 172 ASP A N 1
ATOM 1340 C CA . ASP A 1 172 ? -26.088 7.899 5.463 1.00 93.38 172 ASP A CA 1
ATOM 1341 C C . ASP A 1 172 ? -26.456 8.788 6.671 1.00 93.38 172 ASP A C 1
ATOM 1343 O O . ASP A 1 172 ? -27.617 8.845 7.092 1.00 93.38 172 ASP A O 1
ATOM 1347 N N . MET A 1 173 ? -25.475 9.469 7.276 1.00 92.06 173 MET A N 1
ATOM 1348 C CA . MET A 1 173 ? -25.704 10.400 8.386 1.00 92.06 173 MET A CA 1
ATOM 1349 C C . MET A 1 173 ? -26.417 11.678 7.931 1.00 92.06 173 MET A C 1
ATOM 1351 O O . MET A 1 173 ? -27.346 12.112 8.619 1.00 92.06 173 MET A O 1
ATOM 1355 N N . ASP A 1 174 ? -26.022 12.259 6.792 1.00 90.62 174 ASP A N 1
ATOM 1356 C CA . ASP A 1 174 ? -26.684 13.446 6.228 1.00 90.62 174 ASP A CA 1
ATOM 1357 C C . ASP A 1 174 ? -28.136 13.131 5.836 1.00 90.62 174 ASP A C 1
ATOM 1359 O O . ASP A 1 174 ? -29.062 13.860 6.201 1.00 90.62 174 ASP A O 1
ATOM 1363 N N . GLU A 1 175 ? -28.377 11.984 5.194 1.00 90.00 175 GLU A N 1
ATOM 1364 C CA . GLU A 1 175 ? -29.726 11.559 4.810 1.00 90.00 175 GLU A CA 1
ATOM 1365 C C . GLU A 1 175 ? -30.648 11.399 6.031 1.00 90.00 175 GLU A C 1
ATOM 1367 O O . GLU A 1 175 ? -31.755 11.953 6.075 1.00 90.00 175 GLU A O 1
ATOM 1372 N N . LYS A 1 176 ? -30.171 10.722 7.085 1.00 90.62 176 LYS A N 1
ATOM 1373 C CA . LYS A 1 176 ? -30.915 10.573 8.348 1.00 90.62 176 LYS A CA 1
ATOM 1374 C C . LYS A 1 176 ? -31.178 11.918 9.026 1.00 90.62 176 LYS A C 1
ATOM 1376 O O . LYS A 1 176 ? -32.257 12.113 9.597 1.00 90.62 176 LYS A O 1
ATOM 1381 N N . ALA A 1 177 ? -30.221 12.846 8.985 1.00 89.00 177 ALA A N 1
ATOM 1382 C CA . ALA A 1 177 ? -30.381 14.182 9.553 1.00 89.00 177 ALA A CA 1
ATOM 1383 C C . ALA A 1 177 ? -31.472 14.979 8.818 1.00 89.00 177 ALA A C 1
ATOM 1385 O O . ALA A 1 177 ? -32.369 15.529 9.468 1.00 89.00 177 ALA A O 1
ATOM 1386 N N . ARG A 1 178 ? -31.465 14.960 7.478 1.00 88.62 178 ARG A N 1
ATOM 1387 C CA . ARG A 1 178 ? -32.487 15.606 6.638 1.00 88.62 178 ARG A CA 1
ATOM 1388 C C . ARG A 1 178 ? -33.877 15.023 6.868 1.00 88.62 178 ARG A C 1
ATOM 1390 O O . ARG A 1 178 ? -34.822 15.780 7.095 1.00 88.62 178 ARG A O 1
ATOM 1397 N N . LEU A 1 179 ? -34.003 13.695 6.904 1.00 89.12 179 LEU A N 1
ATOM 1398 C CA . LEU A 1 179 ? -35.265 13.006 7.210 1.00 89.12 179 LEU A CA 1
ATOM 1399 C C . LEU A 1 179 ? -35.821 13.422 8.576 1.00 89.12 179 LEU A C 1
ATOM 1401 O O . LEU A 1 179 ? -37.002 13.751 8.705 1.00 89.12 179 LEU A O 1
ATOM 1405 N N . LYS A 1 180 ? -34.966 13.481 9.603 1.00 89.94 180 LYS A N 1
ATOM 1406 C CA . LYS A 1 180 ? -35.364 13.923 10.947 1.00 89.94 180 LYS A CA 1
ATOM 1407 C C . LYS A 1 180 ? -35.827 15.382 10.956 1.00 89.94 180 LYS A C 1
ATOM 1409 O O . LYS A 1 180 ? -36.773 15.716 11.671 1.00 89.94 180 LYS A O 1
ATOM 1414 N N . GLN A 1 181 ? -35.187 16.248 10.174 1.00 90.12 181 GLN A N 1
ATOM 1415 C CA . GLN A 1 181 ? -35.573 17.652 10.047 1.00 90.12 181 GLN A CA 1
ATOM 1416 C C . GLN A 1 181 ? -36.922 17.808 9.330 1.00 90.12 181 GLN A C 1
ATOM 1418 O O . GLN A 1 181 ? -37.783 18.536 9.821 1.00 90.12 181 GLN A O 1
ATOM 1423 N N . MET A 1 182 ? -37.158 17.065 8.245 1.00 86.44 182 MET A N 1
ATOM 1424 C CA . MET A 1 182 ? -38.449 17.041 7.546 1.00 86.44 182 MET A CA 1
ATOM 1425 C C . MET A 1 182 ? -39.581 16.518 8.438 1.00 86.44 182 MET A C 1
ATOM 1427 O O . MET A 1 182 ? -40.644 17.133 8.502 1.00 86.44 182 MET A O 1
ATOM 1431 N N . LEU A 1 183 ? -39.344 15.442 9.197 1.00 88.19 183 LEU A N 1
ATOM 1432 C CA . LEU A 1 183 ? -40.312 14.914 10.166 1.00 88.19 183 LEU A CA 1
ATOM 1433 C C . LEU A 1 183 ? -40.655 15.936 11.261 1.00 88.19 183 LEU A C 1
ATOM 1435 O O . LEU A 1 183 ? -41.816 16.057 11.654 1.00 88.19 183 LEU A O 1
ATOM 1439 N N . ARG A 1 184 ? -39.668 16.706 11.741 1.00 87.19 184 ARG A N 1
ATOM 1440 C CA . ARG A 1 184 ? -39.897 17.796 12.707 1.00 87.19 184 ARG A CA 1
ATOM 1441 C C . ARG A 1 184 ? -40.741 18.922 12.111 1.00 87.19 184 ARG A C 1
ATOM 1443 O O . ARG A 1 184 ? -41.669 19.381 12.774 1.00 87.19 184 ARG A O 1
ATOM 1450 N N . LEU A 1 185 ? -40.456 19.328 10.873 1.00 87.19 185 LEU A N 1
ATOM 1451 C CA . LEU A 1 185 ? -41.223 20.358 10.167 1.00 87.19 185 LEU A CA 1
ATOM 1452 C C . LEU A 1 185 ? -42.670 19.910 9.931 1.00 87.19 185 LEU A C 1
ATOM 1454 O O . LEU A 1 185 ? -43.596 20.637 10.284 1.00 87.19 185 LEU A O 1
ATOM 1458 N N . HIS A 1 186 ? -42.880 18.681 9.456 1.00 83.06 186 HIS A N 1
ATOM 1459 C CA . HIS A 1 186 ? -44.215 18.115 9.264 1.00 83.06 186 HIS A CA 1
ATOM 1460 C C . HIS A 1 186 ? -45.020 18.067 10.574 1.00 83.06 186 HIS A C 1
ATOM 1462 O O . HIS A 1 186 ? -46.160 18.529 10.623 1.00 83.06 186 HIS A O 1
ATOM 1468 N N . LYS A 1 187 ? -44.407 17.598 11.669 1.00 79.50 187 LYS A N 1
ATOM 1469 C CA . LYS A 1 187 ? -45.056 17.549 12.988 1.00 79.50 187 LYS A CA 1
ATOM 1470 C C . LYS A 1 187 ? -45.402 18.946 13.524 1.00 79.50 187 LYS A C 1
ATOM 1472 O O . LYS A 1 187 ? -46.449 19.111 14.137 1.00 79.50 187 LYS A O 1
ATOM 1477 N N . SER A 1 188 ? -44.564 19.957 13.271 1.00 79.00 188 SER A N 1
ATOM 1478 C CA . SER A 1 188 ? -44.844 21.345 13.679 1.00 79.00 188 SER A CA 1
ATOM 1479 C C . SER A 1 188 ? -45.998 22.000 12.916 1.00 79.00 188 SER A C 1
ATOM 1481 O O . SER A 1 188 ? -46.669 22.860 13.475 1.00 79.00 188 SER A O 1
ATOM 1483 N N . ILE A 1 189 ? -46.255 21.584 11.672 1.00 77.75 189 ILE A N 1
ATOM 1484 C CA . ILE A 1 189 ? -47.395 22.064 10.878 1.00 77.75 189 ILE A CA 1
ATOM 1485 C C . ILE A 1 189 ? -48.693 21.417 11.379 1.00 77.75 189 ILE A C 1
ATOM 1487 O O . ILE A 1 189 ? -49.701 22.099 11.516 1.00 77.75 189 ILE A O 1
ATOM 1491 N N . PHE A 1 190 ? -48.654 20.124 11.716 1.00 72.69 190 PHE A N 1
ATOM 1492 C CA . PHE A 1 190 ? -49.825 19.388 12.204 1.00 72.69 190 PHE A CA 1
ATOM 1493 C C . PHE A 1 190 ? -50.240 19.738 13.640 1.00 72.69 190 PHE A C 1
ATOM 1495 O O . PHE A 1 190 ? -51.417 19.664 13.953 1.00 72.69 190 PHE A O 1
ATOM 1502 N N . LEU A 1 191 ? -49.301 20.123 14.512 1.00 70.06 191 LEU A N 1
ATOM 1503 C CA . LEU A 1 191 ? -49.592 20.518 15.903 1.00 70.06 191 LEU A CA 1
ATOM 1504 C C . LEU A 1 191 ? -50.080 21.972 16.051 1.00 70.06 191 LEU A C 1
ATOM 1506 O O . LEU A 1 191 ? -50.327 22.416 17.170 1.00 70.06 191 LEU A O 1
ATOM 1510 N N . LYS A 1 192 ? -50.146 22.733 14.952 1.00 60.53 192 LYS A N 1
ATOM 1511 C CA . LYS A 1 192 ? -50.554 24.146 14.948 1.00 60.53 192 LYS A CA 1
ATOM 1512 C C . LYS A 1 192 ? -52.006 24.362 14.481 1.00 60.53 192 LYS A C 1
ATOM 1514 O O . LYS A 1 192 ? -52.454 25.505 14.494 1.00 60.53 192 LYS A O 1
ATOM 1519 N N . ASN A 1 193 ? -52.700 23.286 14.100 1.00 48.03 193 ASN A N 1
ATOM 1520 C CA . ASN A 1 193 ? -54.146 23.206 13.850 1.00 48.03 193 ASN A CA 1
ATOM 1521 C C . ASN A 1 193 ? -54.812 22.377 14.952 1.00 48.03 193 ASN A C 1
ATOM 1523 O O . ASN A 1 193 ? -56.019 22.597 15.177 1.00 48.03 193 ASN A O 1
#

Mean predicted aligned error: 11.59 Å

Secondary structure (DSSP, 8-state):
-HHHHHHHHHHHHS-HHHHHHHHHHHHIIIIIHHHHHHHHHHHHHHHHHHHHHHHHHHHHHHHHTHHHHHHTT-HHHHHHHHHHHHHHHHHHHHHHHHHHHHHHHHHHHHHHHHHHHHHHHHHHHHTTSTHHHHHHHHHHHHHHHHHHHHHHHHHHGGGHHHHHHHHHHHHHHHHHHHHHHHHHHHHHHHTT-

pLDDT: mean 79.43, std 11.5, range [42.72, 93.38]

InterPro domains:
  IPR011527 ABC transporter type 1, transmembrane domain [PS50929] (13-162)
  IPR036640 ABC transporter type 1, transmembrane domain superfamily [G3DSA:1.20.1560.10] (1-177)
  IPR036640 ABC transporter type 1, transmembrane domain superfamily [SSF90123] (4-173)

Organism: Weissella viridescens (NCBI:txid1629)